Protein AF-0000000078272339 (afdb_homodimer)

Solvent-accessible surface area (backbone atoms only — not comparable to full-atom values): 13818 Å² total; per-residue (Å²): 118,68,64,62,51,52,52,51,50,51,50,49,47,45,51,49,46,53,50,46,54,52,51,52,52,50,44,51,49,34,35,50,52,17,5,49,30,40,9,46,44,54,14,46,64,68,52,38,73,67,56,42,52,51,35,58,70,73,42,52,74,66,52,28,53,27,34,65,41,33,49,71,56,51,72,45,44,67,61,48,46,53,52,33,50,50,52,23,43,45,33,57,34,40,40,19,42,54,32,28,72,68,62,72,34,67,66,59,8,26,54,52,36,36,53,46,37,47,46,50,19,35,52,48,31,33,57,53,20,63,75,39,15,63,62,52,39,26,66,72,37,116,119,70,64,62,53,51,53,50,50,51,52,49,47,45,51,50,46,52,52,45,54,52,50,52,51,50,44,50,50,34,34,51,51,16,5,49,30,40,8,48,44,53,15,45,65,69,52,38,72,66,57,42,53,51,34,60,71,71,43,52,72,67,50,28,51,28,35,66,41,34,49,69,57,53,72,46,44,66,61,48,47,53,51,31,51,50,54,21,44,44,32,58,33,41,41,18,43,54,34,28,72,68,62,70,35,68,66,60,8,27,54,51,37,34,53,47,36,48,46,50,20,35,52,49,31,32,58,52,20,62,76,38,14,62,62,53,38,26,67,71,37,116

Foldseek 3Di:
DVVVVVVVVVVVVVCVVVLQVVLVVLLVVLLQLLLQLQQLLLLLLVCAPVNLVVCCVPNDPVLVLLSVLSVVVRVCVVVSNVVSVVSSVVSLVVQLVSLCSNVVDNVRSCVVSCVSCPCRNHDPSNVVSNVVSSPSSSVPSD/DVVVVVVVVVVVVVCVVVLQVVLVVLLVVLLQLLLQLQQLLLLLLVCAPVNLVVCCVPNDPVLVLLSVLSVVVRVCVVVSNVVSVVSSVVSLVVQLVSLCSNVVDNVRSCVVSCVSCPCRNHDPSNVVSNVVSSPSSSVPSD

Radius of gyration: 23.94 Å; Cα contacts (8 Å, |Δi|>4): 347; chains: 2; bounding box: 52×77×51 Å

Nearest PDB structures (foldseek):
  7cff-assembly1_A-2  TM=7.906E-01  e=3.513E-03  Thermus parvatiensis
  1g73-assembly2_B  TM=3.504E-01  e=1.481E+00  Homo sapiens
  1few-assembly1_A  TM=3.100E-01  e=2.083E+00  Homo sapiens
  7ose-assembly1_D  TM=2.427E-01  e=3.231E+00  Escherichia coli BW25113
  7cff-assembly1_A-2  TM=7.904E-01  e=3.513E-03  Thermus parvatiensis

Secondary structure (DSSP, 8-state):
-HHHHHHHHHHHHHHHHHHHHHHHHHHHHHHHHHHHHHHHHHHHHTS-HHHHHHHHHHS-HHHHHHHHHHHHHHTTHHHHHHHHHHHHHHHHHHHHHHHHHHHTSHHHHHHHHHHHIIIIIIIHHHHHHHHSHHHHHHHH--/-HHHHHHHHHHHHHHHHHHHHHHHHHHHHHHHHHHHHHHHHHHHHTS-HHHHHHHHHHS-HHHHHHHHHHHHHHTTHHHHHHHHHHHHHHHHHHHHHHHHHHHTSHHHHHHHHHHHIIIIIIIHHHHHHHHSHHHHHHHH--

Organism: Zancudomyces culisetae (NCBI:txid1213189)

Sequence (284 aa):
MPILQIVARETMSHYMTIGYYWKLAISMVLVLTGGLLAGLTIGLMSLDSTNLAIISVSGTEKQKAYVKKIMPLRKNGHRLLVTLLLGNTILNETLPIVFDSIFEGGVKAVIMSTVFILLFGEVIPQSVCVRYGLAIGAFFSVMPILQIVARETMSHYMTIGYYWKLAISMVLVLTGGLLAGLTIGLMSLDSTNLAIISVSGTEKQKAYVKKIMPLRKNGHRLLVTLLLGNTILNETLPIVFDSIFEGGVKAVIMSTVFILLFGEVIPQSVCVRYGLAIGAFFSV

pLDDT: mean 90.85, std 9.04, range [57.97, 97.62]

InterPro domains:
  IPR002550 CNNM, transmembrane domain [PF01595] (26-141)
  IPR002550 CNNM, transmembrane domain [PS51846] (16-142)
  IPR045095 Ancient conserved domain protein family [PTHR12064] (21-141)

Structure (mmCIF, N/CA/C/O backbone):
data_AF-0000000078272339-model_v1
#
loop_
_entity.id
_entity.type
_entity.pdbx_description
1 polymer 'CNNM transmembrane domain-containing protein'
#
loop_
_atom_site.group_PDB
_atom_site.id
_atom_site.type_symbol
_atom_site.label_atom_id
_atom_site.label_alt_id
_atom_site.label_comp_id
_atom_site.label_asym_id
_atom_site.label_entity_id
_atom_site.label_seq_id
_atom_site.pdbx_PDB_ins_code
_atom_site.Cartn_x
_atom_site.Cartn_y
_atom_site.Cartn_z
_atom_site.occupancy
_atom_site.B_iso_or_equiv
_atom_site.auth_seq_id
_atom_site.auth_comp_id
_atom_site.auth_asym_id
_atom_site.auth_atom_id
_atom_site.pdbx_PDB_model_num
ATOM 1 N N . MET A 1 1 ? 12.5 51.469 14.523 1 57.97 1 MET A N 1
ATOM 2 C CA . MET A 1 1 ? 11.305 50.656 14.578 1 57.97 1 MET A CA 1
ATOM 3 C C . MET A 1 1 ? 11.078 49.906 13.258 1 57.97 1 MET A C 1
ATOM 5 O O . MET A 1 1 ? 10.742 48.75 13.234 1 57.97 1 MET A O 1
ATOM 9 N N . PRO A 1 2 ? 11.234 50.594 12.07 1 77.44 2 PRO A N 1
ATOM 10 C CA . PRO A 1 2 ? 10.953 50.031 10.758 1 77.44 2 PRO A CA 1
ATOM 11 C C . PRO A 1 2 ? 12.023 49.031 10.297 1 77.44 2 PRO A C 1
ATOM 13 O O . PRO A 1 2 ? 11.711 48.031 9.664 1 77.44 2 PRO A O 1
ATOM 16 N N . ILE A 1 3 ? 13.227 49.219 10.625 1 76.38 3 ILE A N 1
ATOM 17 C CA . ILE A 1 3 ? 14.328 48.375 10.172 1 76.38 3 ILE A CA 1
ATOM 18 C C . ILE A 1 3 ? 14.266 47 10.867 1 76.38 3 ILE A C 1
ATOM 20 O O . ILE A 1 3 ? 14.484 45.969 10.242 1 76.38 3 ILE A O 1
ATOM 24 N N . LEU A 1 4 ? 13.867 46.969 12.133 1 78 4 LEU A N 1
ATOM 25 C CA . LEU A 1 4 ? 13.766 45.719 12.883 1 78 4 LEU A CA 1
ATOM 26 C C . LEU A 1 4 ? 12.664 44.844 12.305 1 78 4 LEU A C 1
ATOM 28 O O . LEU A 1 4 ? 12.797 43.594 12.289 1 78 4 LEU A O 1
ATOM 32 N N . GLN A 1 5 ? 11.562 45.562 11.828 1 77.69 5 GLN A N 1
ATOM 33 C CA . GLN A 1 5 ? 10.461 44.812 11.227 1 77.69 5 GLN A CA 1
ATOM 34 C C . GLN A 1 5 ? 10.883 44.188 9.891 1 77.69 5 GLN A C 1
ATOM 36 O O . GLN A 1 5 ? 10.469 43.094 9.547 1 77.69 5 GLN A O 1
ATOM 41 N N . ILE A 1 6 ? 11.695 44.938 9.164 1 71.62 6 ILE A N 1
ATOM 42 C CA . ILE A 1 6 ? 12.18 44.469 7.871 1 71.62 6 ILE A CA 1
ATOM 43 C C . ILE A 1 6 ? 13.141 43.312 8.078 1 71.62 6 ILE A C 1
ATOM 45 O O . ILE A 1 6 ? 13.07 42.312 7.367 1 71.62 6 ILE A O 1
ATOM 49 N N . VAL A 1 7 ? 14.047 43.312 9.008 1 69 7 VAL A N 1
ATOM 50 C CA . VAL A 1 7 ? 15 42.25 9.305 1 69 7 VAL A CA 1
ATOM 51 C C . VAL A 1 7 ? 14.258 41 9.82 1 69 7 VAL A C 1
ATOM 53 O O . VAL A 1 7 ? 14.586 39.875 9.453 1 69 7 VAL A O 1
ATOM 56 N N . ALA A 1 8 ? 13.281 41.25 10.617 1 71.06 8 ALA A N 1
ATOM 57 C CA . ALA A 1 8 ? 12.469 40.156 11.156 1 71.06 8 ALA A CA 1
ATOM 58 C C . ALA A 1 8 ? 11.672 39.469 10.047 1 71.06 8 ALA A C 1
ATOM 60 O O . ALA A 1 8 ? 11.578 38.25 10.023 1 71.06 8 ALA A O 1
ATOM 61 N N . ARG A 1 9 ? 11.148 40.219 9.078 1 69.94 9 ARG A N 1
ATOM 62 C CA . ARG A 1 9 ? 10.398 39.656 7.957 1 69.94 9 ARG A CA 1
ATOM 63 C C . ARG A 1 9 ? 11.305 38.875 7.016 1 69.94 9 ARG A C 1
ATOM 65 O O . ARG A 1 9 ? 10.922 37.812 6.523 1 69.94 9 ARG A O 1
ATOM 72 N N . GLU A 1 10 ? 12.492 39.344 6.715 1 67.81 10 GLU A N 1
ATOM 73 C CA . GLU A 1 10 ? 13.461 38.656 5.855 1 67.81 10 GLU A CA 1
ATOM 74 C C . GLU A 1 10 ? 13.969 37.375 6.504 1 67.81 10 GLU A C 1
ATOM 76 O O . GLU A 1 10 ? 14.148 36.344 5.828 1 67.81 10 GLU A O 1
ATOM 81 N N . THR A 1 11 ? 14.289 37.406 7.754 1 65.38 11 THR A N 1
ATOM 82 C CA . THR A 1 11 ? 14.742 36.219 8.484 1 65.38 11 THR A CA 1
ATOM 83 C C . THR A 1 11 ? 13.633 35.156 8.539 1 65.38 11 THR A C 1
ATOM 85 O O . THR A 1 11 ? 13.898 33.969 8.367 1 65.38 11 THR A O 1
ATOM 88 N N . MET A 1 12 ? 12.469 35.688 8.805 1 67.25 12 MET A N 1
ATOM 89 C CA . MET A 1 12 ? 11.32 34.781 8.836 1 67.25 12 MET A CA 1
ATOM 90 C C . MET A 1 12 ? 11.078 34.156 7.465 1 67.25 12 MET A C 1
ATOM 92 O O . MET A 1 12 ? 10.789 32.969 7.367 1 67.25 12 MET A O 1
ATOM 96 N N . SER A 1 13 ? 11.234 35 6.492 1 66.56 13 SER A N 1
ATOM 97 C CA . SER A 1 13 ? 11.086 34.531 5.121 1 66.56 13 SER A CA 1
ATOM 98 C C . SER A 1 13 ? 12.172 33.5 4.77 1 66.56 13 SER A C 1
ATOM 100 O O . SER A 1 13 ? 11.883 32.5 4.152 1 66.56 13 SER A O 1
ATOM 102 N N . HIS A 1 14 ? 13.375 33.844 5.23 1 63.69 14 HIS A N 1
ATOM 103 C CA . HIS A 1 14 ? 14.484 32.938 4.988 1 63.69 14 HIS A CA 1
ATOM 104 C C . HIS A 1 14 ? 14.273 31.609 5.715 1 63.69 14 HIS A C 1
ATOM 106 O O . HIS A 1 14 ? 14.531 30.531 5.156 1 63.69 14 HIS A O 1
ATOM 112 N N . TYR A 1 15 ? 13.922 31.672 6.945 1 60.78 15 TYR A N 1
ATOM 113 C CA . TYR A 1 15 ? 13.648 30.469 7.727 1 60.78 15 TYR A CA 1
ATOM 114 C C . TYR A 1 15 ? 12.5 29.672 7.113 1 60.78 15 TYR A C 1
ATOM 116 O O . TYR A 1 15 ? 12.547 28.438 7.07 1 60.78 15 TYR A O 1
ATOM 124 N N . MET A 1 16 ? 11.617 30.531 6.598 1 68.75 16 MET A N 1
ATOM 125 C CA . MET A 1 16 ? 10.5 29.875 5.938 1 68.75 16 MET A CA 1
ATOM 126 C C . MET A 1 16 ? 10.945 29.188 4.648 1 68.75 16 MET A C 1
ATOM 128 O O . MET A 1 16 ? 10.5 28.094 4.332 1 68.75 16 MET A O 1
ATOM 132 N N . THR A 1 17 ? 11.898 29.875 4.074 1 73.38 17 THR A N 1
ATOM 133 C CA . THR A 1 17 ? 12.398 29.312 2.82 1 73.38 17 THR A CA 1
ATOM 134 C C . THR A 1 17 ? 13.281 28.109 3.076 1 73.38 17 THR A C 1
ATOM 136 O O . THR A 1 17 ? 13.172 27.094 2.381 1 73.38 17 THR A O 1
ATOM 139 N N . ILE A 1 18 ? 14.141 28.219 4.09 1 73.31 18 ILE A N 1
ATOM 140 C CA . ILE A 1 18 ? 15.031 27.125 4.418 1 73.31 18 ILE A CA 1
ATOM 141 C C . ILE A 1 18 ? 14.211 25.922 4.887 1 73.31 18 ILE A C 1
ATOM 143 O O . ILE A 1 18 ? 14.5 24.781 4.512 1 73.31 18 ILE A O 1
ATOM 147 N N . GLY A 1 19 ? 13.25 26.281 5.562 1 84.56 19 GLY A N 1
ATOM 148 C CA . GLY A 1 19 ? 12.367 25.219 6.031 1 84.56 19 GLY A CA 1
ATOM 149 C C . GLY A 1 19 ? 11.641 24.516 4.906 1 84.56 19 GLY A C 1
ATOM 150 O O . GLY A 1 19 ? 11.484 23.297 4.938 1 84.56 19 GLY A O 1
ATOM 151 N N . TYR A 1 20 ? 11.5 25.359 3.982 1 89.12 20 TYR A N 1
ATOM 152 C CA . TYR A 1 20 ? 10.773 24.828 2.832 1 89.12 20 TYR A CA 1
ATOM 153 C C . TYR A 1 20 ? 11.641 23.844 2.051 1 89.12 20 TYR A C 1
ATOM 155 O O . TYR A 1 20 ? 11.211 22.734 1.747 1 89.12 20 TYR A O 1
ATOM 163 N N . TYR A 1 21 ? 12.836 24.156 1.702 1 92.62 21 TYR A N 1
ATOM 164 C CA . TYR A 1 21 ? 13.727 23.312 0.916 1 92.62 21 TYR A CA 1
ATOM 165 C C . TYR A 1 21 ? 14.109 22.062 1.688 1 92.62 21 TYR A C 1
ATOM 167 O O . TYR A 1 21 ? 14.305 21 1.097 1 92.62 21 TYR A O 1
ATOM 175 N N . TRP A 1 22 ? 14.273 22.203 2.969 1 94.94 22 TRP A N 1
ATOM 176 C CA . TRP A 1 22 ? 14.562 21.031 3.801 1 94.94 22 TRP A CA 1
ATOM 177 C C . TRP A 1 22 ? 13.414 20.047 3.76 1 94.94 22 TRP A C 1
ATOM 179 O O . TRP A 1 22 ? 13.641 18.828 3.711 1 94.94 22 TRP A O 1
ATOM 189 N N . LYS A 1 23 ? 12.227 20.531 3.762 1 95 23 LYS A N 1
ATOM 190 C CA . LYS A 1 23 ? 11.055 19.656 3.701 1 95 23 LYS A CA 1
ATOM 191 C C . LYS A 1 23 ? 10.961 18.969 2.346 1 95 23 LYS A C 1
ATOM 193 O O . LYS A 1 23 ? 10.578 17.797 2.268 1 95 23 LYS A O 1
ATOM 198 N N . LEU A 1 24 ? 11.375 19.672 1.329 1 95.38 24 LEU A N 1
ATOM 199 C CA . LEU A 1 24 ? 11.383 19.078 -0.003 1 95.38 24 LEU A CA 1
ATOM 200 C C . LEU A 1 24 ? 12.422 17.969 -0.102 1 95.38 24 LEU A C 1
ATOM 202 O O . LEU A 1 24 ? 12.164 16.922 -0.688 1 95.38 24 LEU A O 1
ATOM 206 N N . ALA A 1 25 ? 13.539 18.25 0.463 1 97 25 ALA A N 1
ATOM 207 C CA . ALA A 1 25 ? 14.609 17.25 0.457 1 97 25 ALA A CA 1
ATOM 208 C C . ALA A 1 25 ? 14.203 16 1.222 1 97 25 ALA A C 1
ATOM 210 O O . ALA A 1 25 ? 14.422 14.875 0.755 1 97 25 ALA A O 1
ATOM 211 N N . ILE A 1 26 ? 13.594 16.203 2.338 1 96.94 26 ILE A N 1
ATOM 212 C CA . ILE A 1 26 ? 13.141 15.078 3.152 1 96.94 26 ILE A CA 1
ATOM 213 C C . ILE A 1 26 ? 12.078 14.289 2.396 1 96.94 26 ILE A C 1
ATOM 215 O O . ILE A 1 26 ? 12.055 13.055 2.451 1 96.94 26 ILE A O 1
ATOM 219 N N . SER A 1 27 ? 11.234 15.016 1.731 1 97.12 27 SER A N 1
ATOM 220 C CA . SER A 1 27 ? 10.188 14.359 0.954 1 97.12 27 SER A CA 1
ATOM 221 C C . SER A 1 27 ? 10.781 13.453 -0.121 1 97.12 27 SER A C 1
ATOM 223 O O . SER A 1 27 ? 10.312 12.328 -0.316 1 97.12 27 SER A O 1
ATOM 225 N N . MET A 1 28 ? 11.805 13.93 -0.746 1 96.56 28 MET A N 1
ATOM 226 C CA . MET A 1 28 ? 12.461 13.141 -1.786 1 96.56 28 MET A CA 1
ATOM 227 C C . MET A 1 28 ? 13.062 11.867 -1.204 1 96.56 28 MET A C 1
ATOM 229 O O . MET A 1 28 ? 12.922 10.789 -1.783 1 96.56 28 MET A O 1
ATOM 233 N N . VAL A 1 29 ? 13.664 12.008 -0.146 1 97.38 29 VAL A N 1
ATOM 234 C CA . VAL A 1 29 ? 14.281 10.867 0.515 1 97.38 29 VAL A CA 1
ATOM 235 C C . VAL A 1 29 ? 13.195 9.867 0.93 1 97.38 29 VAL A C 1
ATOM 237 O O . VAL A 1 29 ? 13.359 8.656 0.756 1 97.38 29 VAL A O 1
ATOM 240 N N . LEU A 1 30 ? 12.086 10.391 1.466 1 97.56 30 LEU A N 1
ATOM 241 C CA . LEU A 1 30 ? 10.984 9.531 1.9 1 97.56 30 LEU A CA 1
ATOM 242 C C . LEU A 1 30 ? 10.422 8.734 0.729 1 97.56 30 LEU A C 1
ATOM 244 O O . LEU A 1 30 ? 10.227 7.523 0.833 1 97.56 30 LEU A O 1
ATOM 248 N N . VAL A 1 31 ? 10.211 9.383 -0.386 1 96.75 31 VAL A N 1
ATOM 249 C CA . VAL A 1 31 ? 9.609 8.742 -1.551 1 96.75 31 VAL A CA 1
ATOM 250 C C . VAL A 1 31 ? 10.562 7.688 -2.113 1 96.75 31 VAL A C 1
ATOM 252 O O . VAL A 1 31 ? 10.148 6.566 -2.416 1 96.75 31 VAL A O 1
ATOM 255 N N . LEU A 1 32 ? 11.805 8 -2.203 1 95.31 32 LEU A N 1
ATOM 256 C CA . LEU A 1 32 ? 12.797 7.098 -2.781 1 95.31 32 LEU A CA 1
ATOM 257 C C . LEU A 1 32 ? 13.023 5.891 -1.875 1 95.31 32 LEU A C 1
ATOM 259 O O . LEU A 1 32 ? 13.078 4.754 -2.35 1 95.31 32 LEU A O 1
ATOM 263 N N . THR A 1 33 ? 13.156 6.16 -0.609 1 96.81 33 THR A N 1
ATOM 264 C CA . THR A 1 33 ? 13.359 5.062 0.329 1 96.81 33 THR A CA 1
ATOM 265 C C . THR A 1 33 ? 12.102 4.199 0.426 1 96.81 33 THR A C 1
ATOM 267 O O . THR A 1 33 ? 12.188 2.969 0.459 1 96.81 33 THR A O 1
ATOM 270 N N . GLY A 1 34 ? 10.977 4.875 0.47 1 96.44 34 GLY A N 1
ATOM 271 C CA . GLY A 1 34 ? 9.727 4.129 0.45 1 96.44 34 GLY A CA 1
ATOM 272 C C . GLY A 1 34 ? 9.578 3.254 -0.78 1 96.44 34 GLY A C 1
ATOM 273 O O . GLY A 1 34 ? 9.211 2.08 -0.674 1 96.44 34 GLY A O 1
ATOM 274 N N . GLY A 1 35 ? 9.875 3.822 -1.921 1 96 35 GLY A N 1
ATOM 275 C CA . GLY A 1 35 ? 9.859 3.062 -3.16 1 96 35 GLY A CA 1
ATOM 276 C C . GLY A 1 35 ? 10.82 1.888 -3.154 1 96 35 GLY A C 1
ATOM 277 O O . GLY A 1 35 ? 10.484 0.804 -3.639 1 96 35 GLY A O 1
ATOM 278 N N . LEU A 1 36 ? 11.93 2.113 -2.633 1 95.19 36 LEU A N 1
ATOM 279 C CA . LEU A 1 36 ? 12.914 1.045 -2.523 1 95.19 36 LEU A CA 1
ATOM 280 C C . LEU A 1 36 ? 12.398 -0.089 -1.647 1 95.19 36 LEU A C 1
ATOM 282 O O . LEU A 1 36 ? 12.508 -1.262 -2.014 1 95.19 36 LEU A O 1
ATOM 286 N N . LEU A 1 37 ? 11.82 0.255 -0.535 1 96.5 37 LEU A N 1
ATOM 287 C CA . LEU A 1 37 ? 11.273 -0.759 0.362 1 96.5 37 LEU A CA 1
ATOM 288 C C . LEU A 1 37 ? 10.109 -1.493 -0.292 1 96.5 37 LEU A C 1
ATOM 290 O O . LEU A 1 37 ? 10 -2.717 -0.182 1 96.5 37 LEU A O 1
ATOM 294 N N . ALA A 1 38 ? 9.273 -0.709 -0.967 1 95.12 38 ALA A N 1
ATOM 295 C CA . ALA A 1 38 ? 8.156 -1.313 -1.689 1 95.12 38 ALA A CA 1
ATOM 296 C C . ALA A 1 38 ? 8.648 -2.277 -2.764 1 95.12 38 ALA A C 1
ATOM 298 O O . ALA A 1 38 ? 8.156 -3.398 -2.877 1 95.12 38 ALA A O 1
ATOM 299 N N . GLY A 1 39 ? 9.594 -1.817 -3.514 1 94.44 39 GLY A N 1
ATOM 300 C CA . GLY A 1 39 ? 10.195 -2.656 -4.539 1 94.44 39 GLY A CA 1
ATOM 301 C C . GLY A 1 39 ? 10.859 -3.902 -3.979 1 94.44 39 GLY A C 1
ATOM 302 O O . GLY A 1 39 ? 10.664 -5 -4.504 1 94.44 39 GLY A O 1
ATOM 303 N N . LEU A 1 40 ? 11.562 -3.791 -2.943 1 94.31 40 LEU A N 1
ATOM 304 C CA . LEU A 1 40 ? 12.25 -4.918 -2.324 1 94.31 40 LEU A CA 1
ATOM 305 C C . LEU A 1 40 ? 11.25 -5.934 -1.779 1 94.31 40 LEU A C 1
ATOM 307 O O . LEU A 1 40 ? 11.5 -7.141 -1.812 1 94.31 40 LEU A O 1
ATOM 311 N N . THR A 1 41 ? 10.148 -5.402 -1.242 1 94.38 41 THR A N 1
ATOM 312 C CA . THR A 1 41 ? 9.125 -6.293 -0.713 1 94.38 41 THR A CA 1
ATOM 313 C C . THR A 1 41 ? 8.648 -7.266 -1.787 1 94.38 41 THR A C 1
ATOM 315 O O . THR A 1 41 ? 8.742 -8.484 -1.617 1 94.38 41 THR A O 1
ATOM 318 N N . ILE A 1 42 ? 8.227 -6.734 -2.92 1 92.06 42 ILE A N 1
ATOM 319 C CA . ILE A 1 42 ? 7.703 -7.59 -3.982 1 92.06 42 ILE A CA 1
ATOM 320 C C . ILE A 1 42 ? 8.844 -8.367 -4.629 1 92.06 42 ILE A C 1
ATOM 322 O O . ILE A 1 42 ? 8.711 -9.562 -4.914 1 92.06 42 ILE A O 1
ATOM 326 N N . GLY A 1 43 ? 9.969 -7.766 -4.852 1 92.5 43 GLY A N 1
ATOM 327 C CA . GLY A 1 43 ? 11.109 -8.406 -5.48 1 92.5 43 GLY A CA 1
ATOM 328 C C . GLY A 1 43 ? 11.633 -9.594 -4.699 1 92.5 43 GLY A C 1
ATOM 329 O O . GLY A 1 43 ? 11.844 -10.672 -5.258 1 92.5 43 GLY A O 1
ATOM 330 N N . LEU A 1 44 ? 11.812 -9.484 -3.459 1 94.06 44 LEU A N 1
ATOM 331 C CA . LEU A 1 44 ? 12.375 -10.547 -2.627 1 94.06 44 LEU A CA 1
ATOM 332 C C . LEU A 1 44 ? 11.32 -11.602 -2.32 1 94.06 44 LEU A C 1
ATOM 334 O O . LEU A 1 44 ? 11.625 -12.797 -2.299 1 94.06 44 LEU A O 1
ATOM 338 N N . MET A 1 45 ? 10.039 -11.117 -2.17 1 92.88 45 MET A N 1
ATOM 339 C CA . MET A 1 45 ? 8.992 -12.07 -1.819 1 92.88 45 MET A CA 1
ATOM 340 C C . MET A 1 45 ? 8.594 -12.906 -3.027 1 92.88 45 MET A C 1
ATOM 342 O O . MET A 1 45 ? 8.031 -14 -2.875 1 92.88 45 MET A O 1
ATOM 346 N N . SER A 1 46 ? 8.844 -12.391 -4.172 1 91.12 46 SER A N 1
ATOM 347 C CA . SER A 1 46 ? 8.547 -13.156 -5.383 1 91.12 46 SER A CA 1
ATOM 348 C C . SER A 1 46 ? 9.555 -14.289 -5.582 1 91.12 46 SER A C 1
ATOM 350 O O . SER A 1 46 ? 9.312 -15.203 -6.371 1 91.12 46 SER A O 1
ATOM 352 N N . LEU A 1 47 ? 10.641 -14.242 -4.922 1 91.25 47 LEU A N 1
ATOM 353 C CA . LEU A 1 47 ? 11.664 -15.273 -4.969 1 91.25 47 LEU A CA 1
ATOM 354 C C . LEU A 1 47 ? 11.492 -16.266 -3.824 1 91.25 47 LEU A C 1
ATOM 356 O O . LEU A 1 47 ? 12.188 -16.188 -2.812 1 91.25 47 LEU A O 1
ATOM 360 N N . ASP A 1 48 ? 10.555 -17.156 -4.055 1 88.94 48 ASP A N 1
ATOM 361 C CA . ASP A 1 48 ? 10.312 -18.125 -2.984 1 88.94 48 ASP A CA 1
ATOM 362 C C . ASP A 1 48 ? 11.414 -19.188 -2.939 1 88.94 48 ASP A C 1
ATOM 364 O O . ASP A 1 48 ? 12.281 -19.219 -3.818 1 88.94 48 ASP A O 1
ATOM 368 N N . SER A 1 49 ? 11.297 -19.969 -1.911 1 90.69 49 SER A N 1
ATOM 369 C CA . SER A 1 49 ? 12.344 -20.953 -1.684 1 90.69 49 SER A CA 1
ATOM 370 C C . SER A 1 49 ? 12.453 -21.922 -2.859 1 90.69 49 SER A C 1
ATOM 372 O O . SER A 1 49 ? 13.555 -22.344 -3.223 1 90.69 49 SER A O 1
ATOM 374 N N . THR A 1 50 ? 11.336 -22.25 -3.445 1 92.62 50 THR A N 1
ATOM 375 C CA . THR A 1 50 ? 11.336 -23.156 -4.586 1 92.62 50 THR A CA 1
ATOM 376 C C . THR A 1 50 ? 12.047 -22.531 -5.781 1 92.62 50 THR A C 1
ATOM 378 O O . THR A 1 50 ? 12.906 -23.156 -6.402 1 92.62 50 THR A O 1
ATOM 381 N N . ASN A 1 51 ? 11.711 -21.297 -6.133 1 92.88 51 ASN A N 1
ATOM 382 C CA . ASN A 1 51 ? 12.344 -20.578 -7.242 1 92.88 51 ASN A CA 1
ATOM 383 C C . ASN A 1 51 ? 13.844 -20.422 -7.023 1 92.88 51 ASN A C 1
ATOM 385 O O . ASN A 1 51 ? 14.633 -20.609 -7.953 1 92.88 51 ASN A O 1
ATOM 389 N N . LEU A 1 52 ? 14.172 -20.109 -5.824 1 94.38 52 LEU A N 1
ATOM 390 C CA . LEU A 1 52 ? 15.586 -19.922 -5.5 1 94.38 52 LEU A CA 1
ATOM 391 C C . LEU A 1 52 ? 16.359 -21.234 -5.645 1 94.38 52 LEU A C 1
ATOM 393 O O . LEU A 1 52 ? 17.5 -21.234 -6.129 1 94.38 52 LEU A O 1
ATOM 397 N N . ALA A 1 53 ? 15.703 -22.312 -5.246 1 94.5 53 ALA A N 1
ATOM 398 C CA . ALA A 1 53 ? 16.344 -23.609 -5.383 1 94.5 53 ALA A CA 1
ATOM 399 C C . ALA A 1 53 ? 16.547 -23.969 -6.852 1 94.5 53 ALA A C 1
ATOM 401 O O . ALA A 1 53 ? 17.594 -24.5 -7.223 1 94.5 53 ALA A O 1
ATOM 402 N N . ILE A 1 54 ? 15.578 -23.656 -7.598 1 95.81 54 ILE A N 1
ATOM 403 C CA . ILE A 1 54 ? 15.656 -23.938 -9.031 1 95.81 54 ILE A CA 1
ATOM 404 C C . ILE A 1 54 ? 16.797 -23.141 -9.648 1 95.81 54 ILE A C 1
ATOM 406 O O . ILE A 1 54 ? 17.594 -23.688 -10.422 1 95.81 54 ILE A O 1
ATOM 410 N N . ILE A 1 55 ? 16.953 -21.891 -9.344 1 95.12 55 ILE A N 1
ATOM 411 C CA . ILE A 1 55 ? 17.984 -21.016 -9.898 1 95.12 55 ILE A CA 1
ATOM 412 C C . ILE A 1 55 ? 19.359 -21.453 -9.398 1 95.12 55 ILE A C 1
ATOM 414 O O . ILE A 1 55 ? 20.344 -21.375 -10.125 1 95.12 55 ILE A O 1
ATOM 418 N N . SER A 1 56 ? 19.406 -21.953 -8.172 1 95.5 56 SER A N 1
ATOM 419 C CA . SER A 1 56 ? 20.672 -22.391 -7.586 1 95.5 56 SER A CA 1
ATOM 420 C C . SER A 1 56 ? 21.266 -23.578 -8.359 1 95.5 56 SER A C 1
ATOM 422 O O . SER A 1 56 ? 22.484 -23.797 -8.328 1 95.5 56 SER A O 1
ATOM 424 N N . VAL A 1 57 ? 20.422 -24.281 -9.062 1 95.94 57 VAL A N 1
ATOM 425 C CA . VAL A 1 57 ? 20.875 -25.484 -9.758 1 95.94 57 VAL A CA 1
ATOM 426 C C . VAL A 1 57 ? 21.016 -25.203 -11.25 1 95.94 57 VAL A C 1
ATOM 428 O O . VAL A 1 57 ? 21.984 -25.625 -11.891 1 95.94 57 VAL A O 1
ATOM 431 N N . SER A 1 58 ? 20.125 -24.438 -11.797 1 96.62 58 SER A N 1
ATOM 432 C CA . SER A 1 58 ? 20.031 -24.344 -13.25 1 96.62 58 SER A CA 1
ATOM 433 C C . SER A 1 58 ? 20.391 -22.938 -13.734 1 96.62 58 SER A C 1
ATOM 435 O O . SER A 1 58 ? 20.406 -22.672 -14.938 1 96.62 58 SER A O 1
ATOM 437 N N . GLY A 1 59 ? 20.641 -22.078 -12.852 1 95.56 59 GLY A N 1
ATOM 438 C CA . GLY A 1 59 ? 20.906 -20.719 -13.258 1 95.56 59 GLY A CA 1
ATOM 439 C C . GLY A 1 59 ? 22.344 -20.5 -13.688 1 95.56 59 GLY A C 1
ATOM 440 O O . GLY A 1 59 ? 23.156 -21.422 -13.648 1 95.56 59 GLY A O 1
ATOM 441 N N . THR A 1 60 ? 22.562 -19.312 -14.203 1 97.19 60 THR A N 1
ATOM 442 C CA . THR A 1 60 ? 23.922 -18.906 -14.539 1 97.19 60 THR A CA 1
ATOM 443 C C . THR A 1 60 ? 24.75 -18.734 -13.273 1 97.19 60 THR A C 1
ATOM 445 O O . THR A 1 60 ? 24.219 -18.703 -12.164 1 97.19 60 THR A O 1
ATOM 448 N N . GLU A 1 61 ? 26.016 -18.688 -13.445 1 96.81 61 GLU A N 1
ATOM 449 C CA . GLU A 1 61 ? 26.906 -18.516 -12.297 1 96.81 61 GLU A CA 1
ATOM 450 C C . GLU A 1 61 ? 26.562 -17.234 -11.531 1 96.81 61 GLU A C 1
ATOM 452 O O . GLU A 1 61 ? 26.609 -17.203 -10.305 1 96.81 61 GLU A O 1
ATOM 457 N N . LYS A 1 62 ? 26.266 -16.266 -12.242 1 96.69 62 LYS A N 1
ATOM 458 C CA . LYS A 1 62 ? 25.906 -15 -11.633 1 96.69 62 LYS A CA 1
ATOM 459 C C . LYS A 1 62 ? 24.609 -15.125 -10.82 1 96.69 62 LYS A C 1
ATOM 461 O O . LYS A 1 62 ? 24.516 -14.625 -9.703 1 96.69 62 LYS A O 1
ATOM 466 N N . GLN A 1 63 ? 23.672 -15.766 -11.43 1 96.38 63 GLN A N 1
ATOM 467 C CA . GLN A 1 63 ? 22.391 -15.969 -10.758 1 96.38 63 GLN A CA 1
ATOM 468 C C . GLN A 1 63 ? 22.547 -16.797 -9.492 1 96.38 63 GLN A C 1
ATOM 470 O O . GLN A 1 63 ? 21.922 -16.531 -8.469 1 96.38 63 GLN A O 1
ATOM 475 N N . LYS A 1 64 ? 23.406 -17.766 -9.594 1 96.75 64 LYS A N 1
ATOM 476 C CA . LYS A 1 64 ? 23.672 -18.625 -8.445 1 96.75 64 LYS A CA 1
ATOM 477 C C . LYS A 1 64 ? 24.312 -17.828 -7.305 1 96.75 64 LYS A C 1
ATOM 479 O O . LYS A 1 64 ? 24 -18.062 -6.133 1 96.75 64 LYS A O 1
ATOM 484 N N . ALA A 1 65 ? 25.109 -16.953 -7.707 1 96.25 65 ALA A N 1
ATOM 485 C CA . ALA A 1 65 ? 25.734 -16.094 -6.703 1 96.25 65 ALA A CA 1
ATOM 486 C C . ALA A 1 65 ? 24.703 -15.195 -6.02 1 96.25 65 ALA A C 1
ATOM 488 O O . ALA A 1 65 ? 24.781 -14.961 -4.812 1 96.25 65 ALA A O 1
ATOM 489 N N . TYR A 1 66 ? 23.812 -14.688 -6.836 1 96.44 66 TYR A N 1
ATOM 490 C CA . TYR A 1 66 ? 22.75 -13.867 -6.285 1 96.44 66 TYR A CA 1
ATOM 491 C C . TYR A 1 66 ? 21.891 -14.664 -5.297 1 96.44 66 TYR A C 1
ATOM 493 O O . TYR A 1 66 ? 21.531 -14.156 -4.238 1 96.44 66 TYR A O 1
ATOM 501 N N . VAL A 1 67 ? 21.609 -15.859 -5.621 1 96.25 67 VAL A N 1
ATOM 502 C CA . VAL A 1 67 ? 20.766 -16.734 -4.805 1 96.25 67 VAL A CA 1
ATOM 503 C C . VAL A 1 67 ? 21.438 -16.969 -3.453 1 96.25 67 VAL A C 1
ATOM 505 O O . VAL A 1 67 ? 20.766 -16.969 -2.414 1 96.25 67 VAL A O 1
ATOM 508 N N . LYS A 1 68 ? 22.703 -17.219 -3.473 1 95.38 68 LYS A N 1
ATOM 509 C CA . LYS A 1 68 ? 23.453 -17.469 -2.242 1 95.38 68 LYS A CA 1
ATOM 510 C C . LYS A 1 68 ? 23.312 -16.281 -1.275 1 95.38 68 LYS A C 1
ATOM 512 O O . LYS A 1 68 ? 23.266 -16.484 -0.06 1 95.38 68 LYS A O 1
ATOM 517 N N . LYS A 1 69 ? 23.234 -15.148 -1.846 1 95.44 69 LYS A N 1
ATOM 518 C CA . LYS A 1 69 ? 23.125 -13.938 -1.037 1 95.44 69 LYS A CA 1
ATOM 519 C C . LYS A 1 69 ? 21.703 -13.766 -0.494 1 95.44 69 LYS A C 1
ATOM 521 O O . LYS A 1 69 ? 21.516 -13.273 0.621 1 95.44 69 LYS A O 1
ATOM 526 N N . ILE A 1 70 ? 20.734 -14.164 -1.2 1 95.56 70 ILE A N 1
ATOM 527 C CA . ILE A 1 70 ? 19.328 -13.875 -0.895 1 95.56 70 ILE A CA 1
ATOM 528 C C . ILE A 1 70 ? 18.781 -14.953 0.036 1 95.56 70 ILE A C 1
ATOM 530 O O . ILE A 1 70 ? 17.922 -14.672 0.885 1 95.56 70 ILE A O 1
ATOM 534 N N . MET A 1 71 ? 19.312 -16.141 -0.069 1 93.62 71 MET A N 1
ATOM 535 C CA . MET A 1 71 ? 18.766 -17.328 0.59 1 93.62 71 MET A CA 1
ATOM 536 C C . MET A 1 71 ? 18.672 -17.125 2.098 1 93.62 71 MET A C 1
ATOM 538 O O . MET A 1 71 ? 17.641 -17.422 2.709 1 93.62 71 MET A O 1
ATOM 542 N N . PRO A 1 72 ? 19.703 -16.531 2.703 1 92.38 72 PRO A N 1
ATOM 543 C CA . PRO A 1 72 ? 19.609 -16.328 4.152 1 92.38 72 PRO A CA 1
ATOM 544 C C . PRO A 1 72 ? 18.5 -15.344 4.531 1 92.38 72 PRO A C 1
ATOM 546 O O . PRO A 1 72 ? 17.906 -15.469 5.605 1 92.38 72 PRO A O 1
ATOM 549 N N . LEU A 1 73 ? 18.234 -14.406 3.734 1 92.44 73 LEU A N 1
ATOM 550 C CA . LEU A 1 73 ? 17.188 -13.43 3.998 1 92.44 73 LEU A CA 1
ATOM 551 C C . LEU A 1 73 ? 15.805 -14.062 3.863 1 92.44 73 LEU A C 1
ATOM 553 O O . LEU A 1 73 ? 14.891 -13.719 4.613 1 92.44 73 LEU A O 1
ATOM 557 N N . ARG A 1 74 ? 15.781 -14.906 2.949 1 93.75 74 ARG A N 1
ATOM 558 C CA . ARG A 1 74 ? 14.492 -15.5 2.625 1 93.75 74 ARG A CA 1
ATOM 559 C C . ARG A 1 74 ? 14.156 -16.641 3.582 1 93.75 74 ARG A C 1
ATOM 561 O O . ARG A 1 74 ? 13.023 -17.125 3.617 1 93.75 74 ARG A O 1
ATOM 568 N N . LYS A 1 75 ? 15.125 -17.078 4.359 1 91.94 75 LYS A N 1
ATOM 569 C CA . LYS A 1 75 ? 14.875 -18.125 5.344 1 91.94 75 LYS A CA 1
ATOM 570 C C . LYS A 1 75 ? 13.789 -17.719 6.328 1 91.94 75 LYS A C 1
ATOM 572 O O . LYS A 1 75 ? 12.992 -18.547 6.766 1 91.94 75 LYS A O 1
ATOM 577 N N . ASN A 1 76 ? 13.805 -16.422 6.676 1 92.94 76 ASN A N 1
ATOM 578 C CA . ASN A 1 76 ? 12.742 -15.852 7.492 1 92.94 76 ASN A CA 1
ATOM 579 C C . ASN A 1 76 ? 11.891 -14.867 6.695 1 92.94 76 ASN A C 1
ATOM 581 O O . ASN A 1 76 ? 11.828 -13.68 7.023 1 92.94 76 ASN A O 1
ATOM 585 N N . GLY A 1 77 ? 11.219 -15.398 5.781 1 92.81 77 GLY A N 1
ATOM 586 C CA . GLY A 1 77 ? 10.461 -14.594 4.844 1 92.81 77 GLY A CA 1
ATOM 587 C C . GLY A 1 77 ? 9.383 -13.758 5.512 1 92.81 77 GLY A C 1
ATOM 588 O O . GLY A 1 77 ? 9.141 -12.617 5.117 1 92.81 77 GLY A O 1
ATOM 589 N N . HIS A 1 78 ? 8.773 -14.352 6.57 1 92.19 78 HIS A N 1
ATOM 590 C CA . HIS A 1 78 ? 7.711 -13.641 7.277 1 92.19 78 HIS A CA 1
ATOM 591 C C . HIS A 1 78 ? 8.258 -12.398 7.977 1 92.19 78 HIS A C 1
ATOM 593 O O . HIS A 1 78 ? 7.68 -11.312 7.855 1 92.19 78 HIS A O 1
ATOM 599 N N . ARG A 1 79 ? 9.297 -12.547 8.641 1 94.62 79 ARG A N 1
ATOM 600 C CA . ARG A 1 79 ? 9.922 -11.422 9.32 1 94.62 79 ARG A CA 1
ATOM 601 C C . ARG A 1 79 ? 10.367 -10.359 8.328 1 94.62 79 ARG A C 1
ATOM 603 O O . ARG A 1 79 ? 10.227 -9.164 8.586 1 94.62 79 ARG A O 1
ATOM 610 N N . LEU A 1 80 ? 10.969 -10.789 7.207 1 94.38 80 LEU A N 1
ATOM 611 C CA . LEU A 1 80 ? 11.414 -9.875 6.156 1 94.38 80 LEU A CA 1
ATOM 612 C C . LEU A 1 80 ? 10.242 -9.062 5.617 1 94.38 80 LEU A C 1
ATOM 614 O O . LEU A 1 80 ? 10.344 -7.84 5.484 1 94.38 80 LEU A O 1
ATOM 618 N N . LEU A 1 81 ? 9.18 -9.711 5.398 1 93.5 81 LEU A N 1
ATOM 619 C CA . LEU A 1 81 ? 7.98 -9.078 4.863 1 93.5 81 LEU A CA 1
ATOM 620 C C . LEU A 1 81 ? 7.449 -8.023 5.824 1 93.5 81 LEU A C 1
ATOM 622 O O . LEU A 1 81 ? 7.219 -6.879 5.426 1 93.5 81 LEU A O 1
ATOM 626 N N . VAL A 1 82 ? 7.312 -8.391 7.043 1 93.19 82 VAL A N 1
ATOM 627 C CA . VAL A 1 82 ? 6.746 -7.484 8.039 1 93.19 82 VAL A CA 1
ATOM 628 C C . VAL A 1 82 ? 7.645 -6.266 8.203 1 93.19 82 VAL A C 1
ATOM 630 O O . VAL A 1 82 ? 7.16 -5.133 8.297 1 93.19 82 VAL A O 1
ATOM 633 N N . THR A 1 83 ? 8.945 -6.488 8.188 1 95.38 83 THR A N 1
ATOM 634 C CA . THR A 1 83 ? 9.891 -5.398 8.367 1 95.38 83 THR A CA 1
ATOM 635 C C . THR A 1 83 ? 9.828 -4.422 7.191 1 95.38 83 THR A C 1
ATOM 637 O O . THR A 1 83 ? 9.742 -3.209 7.395 1 95.38 83 THR A O 1
ATOM 640 N N . LEU A 1 84 ? 9.828 -4.949 5.988 1 95.38 84 LEU A N 1
ATOM 641 C CA . LEU A 1 84 ? 9.812 -4.105 4.797 1 95.38 84 LEU A CA 1
ATOM 642 C C . LEU A 1 84 ? 8.484 -3.375 4.66 1 95.38 84 LEU A C 1
ATOM 644 O O . LEU A 1 84 ? 8.453 -2.184 4.344 1 95.38 84 LEU A O 1
ATOM 648 N N . LEU A 1 85 ? 7.402 -4.082 4.984 1 92.94 85 LEU A N 1
ATOM 649 C CA . LEU A 1 85 ? 6.074 -3.486 4.895 1 92.94 85 LEU A CA 1
ATOM 650 C C . LEU A 1 85 ? 5.906 -2.381 5.934 1 92.94 85 LEU A C 1
ATOM 652 O O . LEU A 1 85 ? 5.375 -1.311 5.621 1 92.94 85 LEU A O 1
ATOM 656 N N . LEU A 1 86 ? 6.332 -2.676 7.09 1 95.12 86 LEU A N 1
ATOM 657 C CA . LEU A 1 86 ? 6.23 -1.688 8.156 1 95.12 86 LEU A CA 1
ATOM 658 C C . LEU A 1 86 ? 7.059 -0.451 7.832 1 95.12 86 LEU A C 1
ATOM 660 O O . LEU A 1 86 ? 6.582 0.677 7.98 1 95.12 86 LEU A O 1
ATOM 664 N N . GLY A 1 87 ? 8.305 -0.687 7.402 1 96.38 87 GLY A N 1
ATOM 665 C CA . GLY A 1 87 ? 9.156 0.425 7.012 1 96.38 87 GLY A CA 1
ATOM 666 C C . GLY A 1 87 ? 8.562 1.267 5.898 1 96.38 87 GLY A C 1
ATOM 667 O O . GLY A 1 87 ? 8.555 2.496 5.977 1 96.38 87 GLY A O 1
ATOM 668 N N . ASN A 1 88 ? 8.039 0.613 4.883 1 95.12 88 ASN A N 1
ATOM 669 C CA . ASN A 1 88 ? 7.426 1.309 3.754 1 95.12 88 ASN A CA 1
ATOM 670 C C . ASN A 1 88 ? 6.188 2.09 4.184 1 95.12 88 ASN A C 1
ATOM 672 O O . ASN A 1 88 ? 6.004 3.238 3.775 1 95.12 88 ASN A O 1
ATOM 676 N N . THR A 1 89 ? 5.359 1.512 5.047 1 95.06 89 THR A N 1
ATOM 677 C CA . THR A 1 89 ? 4.148 2.17 5.516 1 95.06 89 THR A CA 1
ATOM 678 C C . THR A 1 89 ? 4.488 3.416 6.332 1 95.06 89 THR A C 1
ATOM 680 O O . THR A 1 89 ? 3.848 4.457 6.18 1 95.06 89 THR A O 1
ATOM 683 N N . ILE A 1 90 ? 5.48 3.316 7.164 1 96.31 90 ILE A N 1
ATOM 684 C CA . ILE A 1 90 ? 5.898 4.449 7.984 1 96.31 90 ILE A CA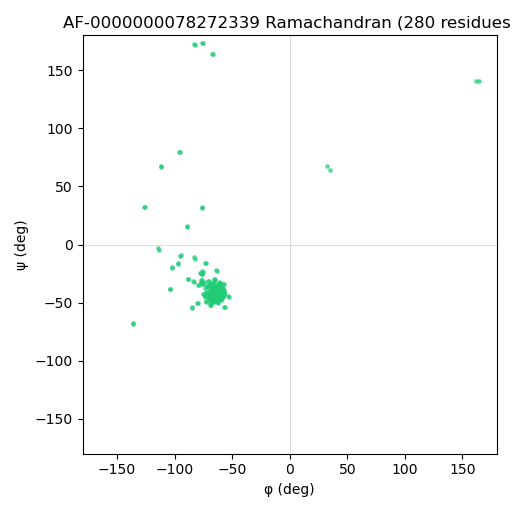 1
ATOM 685 C C . ILE A 1 90 ? 6.348 5.598 7.086 1 96.31 90 ILE A C 1
ATOM 687 O O . ILE A 1 90 ? 5.945 6.746 7.285 1 96.31 90 ILE A O 1
ATOM 691 N N . LEU A 1 91 ? 7.16 5.297 6.078 1 96.56 91 LEU A N 1
ATOM 692 C CA . LEU A 1 91 ? 7.664 6.316 5.164 1 96.56 91 LEU A CA 1
ATOM 693 C C . LEU A 1 91 ? 6.527 6.949 4.371 1 96.56 91 LEU A C 1
ATOM 695 O O . LEU A 1 91 ? 6.457 8.172 4.254 1 96.56 91 LEU A O 1
ATOM 699 N N . ASN A 1 92 ? 5.609 6.121 3.945 1 94.75 92 ASN A N 1
ATOM 700 C CA . ASN A 1 92 ? 4.488 6.602 3.145 1 94.75 92 ASN A CA 1
ATOM 701 C C . ASN A 1 92 ? 3.521 7.438 3.977 1 94.75 92 ASN A C 1
ATOM 703 O O . ASN A 1 92 ? 2.918 8.383 3.471 1 94.75 92 ASN A O 1
ATOM 707 N N . GLU A 1 93 ? 3.404 7.121 5.246 1 95.5 93 GLU A N 1
ATOM 708 C CA . GLU A 1 93 ? 2.518 7.875 6.125 1 95.5 93 GLU A CA 1
ATOM 709 C C . GLU A 1 93 ? 3.137 9.211 6.516 1 95.5 93 GLU A C 1
ATOM 711 O O . GLU A 1 93 ? 2.422 10.156 6.863 1 95.5 93 GLU A O 1
ATOM 716 N N . THR A 1 94 ? 4.391 9.266 6.48 1 97 94 THR A N 1
ATOM 717 C CA . THR A 1 94 ? 5.094 10.484 6.859 1 97 94 THR A CA 1
ATOM 718 C C . THR A 1 94 ? 4.996 11.531 5.758 1 97 94 THR A C 1
ATOM 720 O O . THR A 1 94 ? 4.848 12.727 6.039 1 97 94 THR A O 1
ATOM 723 N N . LEU A 1 95 ? 4.973 11.141 4.543 1 97.19 95 LEU A N 1
ATOM 724 C CA . LEU A 1 95 ? 5.047 12.047 3.4 1 97.19 95 LEU A CA 1
ATOM 725 C C . LEU A 1 95 ? 3.85 12.992 3.375 1 97.19 95 LEU A C 1
ATOM 727 O O . LEU A 1 95 ? 4.012 14.203 3.229 1 97.19 95 LEU A O 1
ATOM 731 N N . PRO A 1 96 ? 2.615 12.438 3.559 1 96.5 96 PRO A N 1
ATOM 732 C CA . PRO A 1 96 ? 1.479 13.359 3.514 1 96.5 96 PRO A CA 1
ATOM 733 C C . PRO A 1 96 ? 1.552 14.445 4.59 1 96.5 96 PRO A C 1
ATOM 735 O O . PRO A 1 96 ? 1.083 15.562 4.379 1 96.5 96 PRO A O 1
ATOM 738 N N . ILE A 1 97 ? 2.107 14.094 5.703 1 95.31 97 ILE A N 1
ATOM 739 C CA . ILE A 1 97 ? 2.25 15.055 6.789 1 95.31 97 ILE A CA 1
ATOM 740 C C . ILE A 1 97 ? 3.266 16.125 6.395 1 95.31 97 ILE A C 1
ATOM 742 O O . ILE A 1 97 ? 3.035 17.312 6.609 1 95.31 97 ILE A O 1
ATOM 746 N N . VAL A 1 98 ? 4.363 15.758 5.848 1 95.31 98 VAL A N 1
ATOM 747 C CA . VAL A 1 98 ? 5.375 16.703 5.375 1 95.31 98 VAL A CA 1
ATOM 748 C C . VAL A 1 98 ? 4.785 17.578 4.281 1 95.31 98 VAL A C 1
ATOM 750 O O . VAL A 1 98 ? 4.949 18.812 4.309 1 95.31 98 VAL A O 1
ATOM 753 N N . PHE A 1 99 ? 4.031 16.984 3.322 1 95.94 99 PHE A N 1
ATOM 754 C CA . PHE A 1 99 ? 3.432 17.734 2.217 1 95.94 99 PHE A CA 1
ATOM 755 C C . PHE A 1 99 ? 2.391 18.719 2.729 1 95.94 99 PHE A C 1
ATOM 757 O O . PHE A 1 99 ? 2.219 19.797 2.156 1 95.94 99 PHE A O 1
ATOM 764 N N . ASP A 1 100 ? 1.711 18.266 3.777 1 94.38 100 ASP A N 1
ATOM 765 C CA . ASP A 1 100 ? 0.739 19.172 4.371 1 94.38 100 ASP A CA 1
ATOM 766 C C . ASP A 1 100 ? 1.42 20.438 4.891 1 94.38 100 ASP A C 1
ATOM 768 O O . ASP A 1 100 ? 0.845 21.531 4.828 1 94.38 100 ASP A O 1
ATOM 772 N N . SER A 1 101 ? 2.605 20.375 5.379 1 90.5 101 SER A N 1
ATOM 773 C CA . SER A 1 101 ? 3.359 21.516 5.887 1 90.5 101 SER A CA 1
ATOM 774 C C . SER A 1 101 ? 3.934 22.344 4.746 1 90.5 101 SER A C 1
ATOM 776 O O . SER A 1 101 ? 4.18 23.547 4.906 1 90.5 101 SER A O 1
ATOM 778 N N . ILE A 1 102 ? 4.129 21.719 3.592 1 91.81 102 ILE A N 1
ATOM 779 C CA . ILE A 1 102 ? 4.707 22.406 2.439 1 91.81 102 ILE A CA 1
ATOM 780 C C . ILE A 1 102 ? 3.609 23.141 1.666 1 91.81 102 ILE A C 1
ATOM 782 O O . ILE A 1 102 ? 3.764 24.312 1.316 1 91.81 102 ILE A O 1
ATOM 786 N N . PHE A 1 103 ? 2.529 22.469 1.252 1 89.06 103 PHE A N 1
ATOM 787 C CA . PHE A 1 103 ? 1.515 22.984 0.338 1 89.06 103 PHE A CA 1
ATOM 788 C C . PHE A 1 103 ? 0.408 23.688 1.103 1 89.06 103 PHE A C 1
ATOM 790 O O . PHE A 1 103 ? -0.427 24.375 0.503 1 89.06 103 PHE A O 1
ATOM 797 N N . GLU A 1 104 ? 0.525 24.031 2.279 1 80.5 104 GLU A N 1
ATOM 798 C CA . GLU A 1 104 ? -0.443 24.719 3.131 1 80.5 104 GLU A CA 1
ATOM 799 C C . GLU A 1 104 ? -1.868 24.281 2.809 1 80.5 104 GLU A C 1
ATOM 801 O O . GLU A 1 104 ? -2.699 25.094 2.404 1 80.5 104 GLU A O 1
ATOM 806 N N . GLY A 1 105 ? -2.295 23.141 2.961 1 84.56 105 GLY A N 1
ATOM 807 C CA . GLY A 1 105 ? -3.639 22.625 2.773 1 84.56 105 GLY A CA 1
ATOM 808 C C . GLY A 1 105 ? -3.684 21.109 2.707 1 84.56 105 GLY A C 1
ATOM 809 O O . GLY A 1 105 ? -2.893 20.484 1.991 1 84.56 105 GLY A O 1
ATOM 810 N N . GLY A 1 106 ? -4.695 20.641 3.314 1 89.38 106 GLY A N 1
ATOM 811 C CA . GLY A 1 106 ? -4.844 19.203 3.416 1 89.38 106 GLY A CA 1
ATOM 812 C C . GLY A 1 106 ? -5.152 18.547 2.086 1 89.38 106 GLY A C 1
ATOM 813 O O . GLY A 1 106 ? -4.582 17.5 1.76 1 89.38 106 GLY A O 1
ATOM 814 N N . VAL A 1 107 ? -5.945 19.219 1.216 1 94.31 107 VAL A N 1
ATOM 815 C CA . VAL A 1 107 ? -6.379 18.609 -0.039 1 94.31 107 VAL A CA 1
ATOM 816 C C . VAL A 1 107 ? -5.211 18.562 -1.021 1 94.31 107 VAL A C 1
ATOM 818 O O . VAL A 1 107 ? -4.965 17.531 -1.652 1 94.31 107 VAL A O 1
ATOM 821 N N . LYS A 1 108 ? -4.461 19.688 -1.123 1 95.31 108 LYS A N 1
ATOM 822 C CA . LYS A 1 108 ? -3.293 19.719 -1.998 1 95.31 108 LYS A CA 1
ATOM 823 C C . LYS A 1 108 ? -2.242 18.703 -1.549 1 95.31 108 LYS A C 1
ATOM 825 O O . LYS A 1 108 ? -1.615 18.047 -2.379 1 95.31 108 LYS A O 1
ATOM 830 N N . ALA A 1 109 ? -2.105 18.594 -0.277 1 95.5 109 ALA A N 1
ATOM 831 C CA . ALA A 1 109 ? -1.145 17.641 0.279 1 95.5 109 ALA A CA 1
ATOM 832 C C . ALA A 1 109 ? -1.525 16.219 -0.071 1 95.5 109 ALA A C 1
ATOM 834 O O . ALA A 1 109 ? -0.664 15.406 -0.424 1 95.5 109 ALA A O 1
ATOM 835 N N . VAL A 1 110 ? -2.805 15.938 -0.009 1 96.5 110 VAL A N 1
ATOM 836 C CA . VAL A 1 110 ? -3.301 14.602 -0.298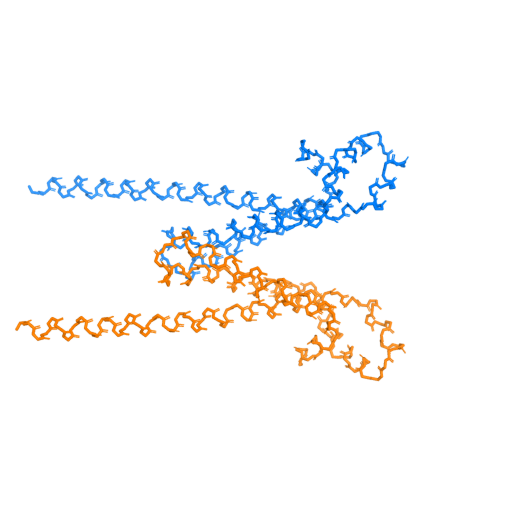 1 96.5 110 VAL A CA 1
ATOM 837 C C . VAL A 1 110 ? -3.078 14.273 -1.773 1 96.5 110 VAL A C 1
ATOM 839 O O . VAL A 1 110 ? -2.57 13.195 -2.107 1 96.5 110 VAL A O 1
ATOM 842 N N . ILE A 1 111 ? -3.404 15.148 -2.652 1 96.69 111 ILE A N 1
ATOM 843 C CA . ILE A 1 111 ? -3.281 14.93 -4.09 1 96.69 111 ILE A CA 1
ATOM 844 C C . ILE A 1 111 ? -1.812 14.734 -4.457 1 96.69 111 ILE A C 1
ATOM 846 O O . ILE A 1 111 ? -1.458 13.766 -5.129 1 96.69 111 ILE A O 1
ATOM 850 N N . MET A 1 112 ? -1.005 15.625 -3.953 1 96.31 112 MET A N 1
ATOM 851 C CA . MET A 1 112 ? 0.411 15.555 -4.305 1 96.31 112 MET A CA 1
ATOM 852 C C . MET A 1 112 ? 1.059 14.305 -3.725 1 96.31 112 MET A C 1
ATOM 854 O O . MET A 1 112 ? 1.821 13.625 -4.41 1 96.31 112 MET A O 1
ATOM 858 N N . SER A 1 113 ? 0.766 14.094 -2.465 1 96 113 SER A N 1
ATOM 859 C CA . SER A 1 113 ? 1.358 12.906 -1.862 1 96 113 SER A CA 1
ATOM 860 C C . SER A 1 113 ? 0.882 11.633 -2.561 1 96 113 SER A C 1
ATOM 862 O O . SER A 1 113 ? 1.664 10.703 -2.771 1 96 113 SER A O 1
ATOM 864 N N . THR A 1 114 ? -0.399 11.578 -2.939 1 96.31 114 THR A N 1
ATOM 865 C CA . THR A 1 114 ? -0.948 10.422 -3.639 1 96.31 114 THR A CA 1
ATOM 866 C C . THR A 1 114 ? -0.216 10.188 -4.957 1 96.31 114 THR A C 1
ATOM 868 O O . THR A 1 114 ? 0.226 9.07 -5.238 1 96.31 114 THR A O 1
ATOM 871 N N . VAL A 1 115 ? -0.045 11.18 -5.676 1 96.44 115 VAL A N 1
ATOM 872 C CA . VAL A 1 115 ? 0.618 11.07 -6.973 1 96.44 115 VAL A CA 1
ATOM 873 C C . VAL A 1 115 ? 2.057 10.594 -6.777 1 96.44 115 VAL A C 1
ATOM 875 O O . VAL A 1 115 ? 2.5 9.648 -7.438 1 96.44 115 VAL A O 1
ATOM 878 N N . PHE A 1 116 ? 2.758 11.211 -5.871 1 96.19 116 PHE A N 1
ATOM 879 C CA . PHE A 1 116 ? 4.164 10.898 -5.645 1 96.19 116 PHE A CA 1
ATOM 880 C C . PHE A 1 116 ? 4.316 9.484 -5.09 1 96.19 116 PHE A C 1
ATOM 882 O O . PHE A 1 116 ? 5.164 8.719 -5.555 1 96.19 116 PHE A O 1
ATOM 889 N N . ILE A 1 117 ? 3.469 9.148 -4.16 1 95.31 117 ILE A N 1
ATOM 890 C CA . ILE A 1 117 ? 3.594 7.832 -3.537 1 95.31 117 ILE A CA 1
ATOM 891 C C . ILE A 1 117 ? 3.201 6.746 -4.539 1 95.31 117 ILE A C 1
ATOM 893 O O . ILE A 1 117 ? 3.898 5.738 -4.676 1 95.31 117 ILE A O 1
ATOM 897 N N . LEU A 1 118 ? 2.109 6.934 -5.195 1 94.12 118 LEU A N 1
ATOM 898 C CA . LEU A 1 118 ? 1.631 5.918 -6.125 1 94.12 118 LEU A CA 1
ATOM 899 C C . LEU A 1 118 ? 2.645 5.676 -7.238 1 94.12 118 LEU A C 1
ATOM 901 O O . LEU A 1 118 ? 2.992 4.531 -7.527 1 94.12 118 LEU A O 1
ATOM 905 N N . LEU A 1 119 ? 3.166 6.68 -7.797 1 95.06 119 LEU A N 1
ATOM 906 C CA . LEU A 1 119 ? 4.055 6.559 -8.945 1 95.06 119 LEU A CA 1
ATOM 907 C C . LEU A 1 119 ? 5.465 6.18 -8.508 1 95.06 119 LEU A C 1
ATOM 909 O O . LEU A 1 119 ? 6.008 5.168 -8.953 1 95.06 119 LEU A O 1
ATOM 913 N N . PHE A 1 120 ? 6.012 6.918 -7.531 1 94.81 120 PHE A N 1
ATOM 914 C CA . PHE A 1 120 ? 7.43 6.793 -7.227 1 94.81 120 PHE A CA 1
ATOM 915 C C . PHE A 1 120 ? 7.641 5.949 -5.973 1 94.81 120 PHE A C 1
ATOM 917 O O . PHE A 1 120 ? 8.742 5.465 -5.723 1 94.81 120 PHE A O 1
ATOM 924 N N . GLY A 1 121 ? 6.59 5.852 -5.211 1 91.5 121 GLY A N 1
ATOM 925 C CA . GLY A 1 121 ? 6.695 5.098 -3.971 1 91.5 121 GLY A CA 1
ATOM 926 C C . GLY A 1 121 ? 6.203 3.668 -4.098 1 91.5 121 GLY A C 1
ATOM 927 O O . GLY A 1 121 ? 6.465 2.836 -3.225 1 91.5 121 GLY A O 1
ATOM 928 N N . GLU A 1 122 ? 5.434 3.416 -5.188 1 91.19 122 GLU A N 1
ATOM 929 C CA . GLU A 1 122 ? 4.805 2.104 -5.273 1 91.19 122 GLU A CA 1
ATOM 930 C C . GLU A 1 122 ? 4.934 1.522 -6.68 1 91.19 122 GLU A C 1
ATOM 932 O O . GLU A 1 122 ? 5.82 0.706 -6.941 1 91.19 122 GLU A O 1
ATOM 937 N N . VAL A 1 123 ? 4.312 2.035 -7.691 1 91.94 123 VAL A N 1
ATOM 938 C CA . VAL A 1 123 ? 4.098 1.415 -8.992 1 91.94 123 VAL A CA 1
ATOM 939 C C . VAL A 1 123 ? 5.426 1.299 -9.734 1 91.94 123 VAL A C 1
ATOM 941 O O . VAL A 1 123 ? 5.793 0.215 -10.195 1 91.94 123 VAL A O 1
ATOM 944 N N . ILE A 1 124 ? 6.148 2.32 -9.812 1 95.12 124 ILE A N 1
ATOM 945 C CA . ILE A 1 124 ? 7.383 2.318 -10.586 1 95.12 124 ILE A CA 1
ATOM 946 C C . ILE A 1 124 ? 8.422 1.427 -9.906 1 95.12 124 ILE A C 1
ATOM 948 O O . ILE A 1 124 ? 8.953 0.505 -10.523 1 95.12 124 ILE A O 1
ATOM 952 N N . PRO A 1 125 ? 8.641 1.659 -8.68 1 94.69 125 PRO A N 1
ATOM 953 C CA . PRO A 1 125 ? 9.617 0.793 -8.016 1 94.69 125 PRO A CA 1
ATOM 954 C C . PRO A 1 125 ? 9.227 -0.683 -8.07 1 94.69 125 PRO A C 1
ATOM 956 O O . PRO A 1 125 ? 10.086 -1.54 -8.312 1 94.69 125 PRO A O 1
ATOM 959 N N . GLN A 1 126 ? 7.992 -0.973 -7.895 1 91.94 126 GLN A N 1
ATOM 960 C CA . GLN A 1 126 ? 7.535 -2.357 -7.949 1 91.94 126 GLN A CA 1
ATOM 961 C C . GLN A 1 126 ? 7.773 -2.959 -9.336 1 91.94 126 GLN A C 1
ATOM 963 O O . GLN A 1 126 ? 8.234 -4.094 -9.453 1 91.94 126 GLN A O 1
ATOM 968 N N . SER A 1 127 ? 7.457 -2.277 -10.328 1 93.38 127 SER A N 1
ATOM 969 C CA . SER A 1 127 ? 7.633 -2.764 -11.695 1 93.38 127 SER A CA 1
ATOM 970 C C . SER A 1 127 ? 9.102 -3.07 -11.984 1 93.38 127 SER A C 1
ATOM 972 O O . SER A 1 127 ? 9.414 -4.078 -12.625 1 93.38 127 SER A O 1
ATOM 974 N N . VAL A 1 128 ? 9.953 -2.299 -11.523 1 94.44 128 VAL A N 1
ATOM 975 C CA . VAL A 1 128 ? 11.383 -2.469 -11.758 1 94.44 128 VAL A CA 1
ATOM 976 C C . VAL A 1 128 ? 11.898 -3.672 -10.969 1 94.44 128 VAL A C 1
ATOM 978 O O . VAL A 1 128 ? 12.641 -4.5 -11.5 1 94.44 128 VAL A O 1
ATOM 981 N N . CYS A 1 129 ? 11.5 -3.832 -9.789 1 93.25 129 CYS A N 1
ATOM 982 C CA . CYS A 1 129 ? 12.016 -4.883 -8.93 1 93.25 129 CYS A CA 1
ATOM 983 C C . CYS A 1 129 ? 11.438 -6.238 -9.305 1 93.25 129 CYS A C 1
ATOM 985 O O . CYS A 1 129 ? 12.062 -7.277 -9.086 1 93.25 129 CYS A O 1
ATOM 987 N N . VAL A 1 130 ? 10.164 -6.203 -9.836 1 89.44 130 VAL A N 1
ATOM 988 C CA . VAL A 1 130 ? 9.594 -7.457 -10.32 1 89.44 130 VAL A CA 1
ATOM 989 C C . VAL A 1 130 ? 10.445 -8.008 -11.453 1 89.44 130 VAL A C 1
ATOM 991 O O . VAL A 1 130 ? 10.672 -9.219 -11.547 1 89.44 130 VAL A O 1
ATOM 994 N N . ARG A 1 131 ? 11 -7.184 -12.25 1 92.31 131 ARG A N 1
ATOM 995 C CA . ARG A 1 131 ? 11.766 -7.578 -13.422 1 92.31 131 ARG A CA 1
ATOM 996 C C . ARG A 1 131 ? 13.195 -7.934 -13.047 1 92.31 131 ARG A C 1
ATOM 998 O O . ARG A 1 131 ? 13.773 -8.875 -13.602 1 92.31 131 ARG A O 1
ATOM 1005 N N . TYR A 1 132 ? 13.68 -7.281 -12.055 1 94.62 132 TYR A N 1
ATOM 1006 C CA . TYR A 1 132 ? 15.094 -7.449 -11.719 1 94.62 132 TYR A CA 1
ATOM 1007 C C . TYR A 1 132 ? 15.258 -7.852 -10.258 1 94.62 132 TYR A C 1
ATOM 1009 O O . TYR A 1 132 ? 16.219 -7.453 -9.602 1 94.62 132 TYR A O 1
ATOM 1017 N N . GLY A 1 133 ? 14.297 -8.586 -9.789 1 92.5 133 GLY A N 1
ATOM 1018 C CA . GLY A 1 133 ? 14.219 -8.922 -8.375 1 92.5 133 GLY A CA 1
ATOM 1019 C C . GLY A 1 133 ? 15.453 -9.625 -7.855 1 92.5 133 GLY A C 1
ATOM 1020 O O . GLY A 1 133 ? 15.953 -9.305 -6.777 1 92.5 133 GLY A O 1
ATOM 1021 N N . LEU A 1 134 ? 15.984 -10.578 -8.641 1 93.81 134 LEU A N 1
ATOM 1022 C CA . LEU A 1 134 ? 17.141 -11.359 -8.211 1 93.81 134 LEU A CA 1
ATOM 1023 C C . LEU A 1 134 ? 18.375 -10.477 -8.039 1 93.81 134 LEU A C 1
ATOM 1025 O O . LEU A 1 134 ? 19.031 -10.523 -7 1 93.81 134 LEU A O 1
ATOM 1029 N N . ALA A 1 135 ? 18.594 -9.68 -8.969 1 94.94 135 ALA A N 1
ATOM 1030 C CA . ALA A 1 135 ? 19.781 -8.82 -8.945 1 94.94 135 ALA A CA 1
ATOM 1031 C C . ALA A 1 135 ? 19.656 -7.754 -7.859 1 94.94 135 ALA A C 1
ATOM 1033 O O . ALA A 1 135 ? 20.594 -7.523 -7.102 1 94.94 135 ALA A O 1
ATOM 1034 N N . ILE A 1 136 ? 18.578 -7.16 -7.77 1 94.31 136 ILE A N 1
ATOM 1035 C CA . ILE A 1 136 ? 18.359 -6.082 -6.812 1 94.31 136 ILE A CA 1
ATOM 1036 C C . ILE A 1 136 ? 18.359 -6.645 -5.395 1 94.31 136 ILE A C 1
ATOM 1038 O O . ILE A 1 136 ? 18.953 -6.066 -4.484 1 94.31 136 ILE A O 1
ATOM 1042 N N . GLY A 1 137 ? 17.609 -7.711 -5.207 1 92.5 137 GLY A N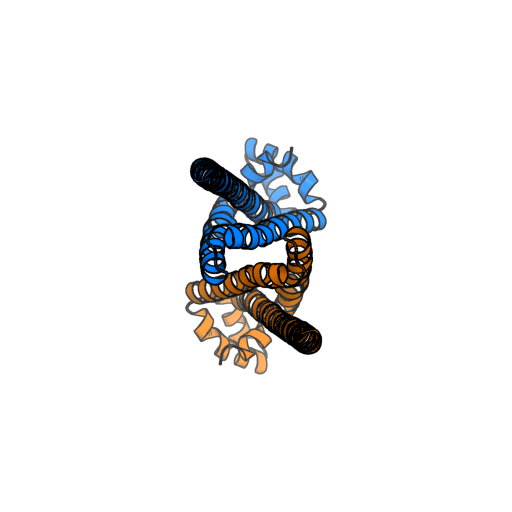 1
ATOM 1043 C CA . GLY A 1 137 ? 17.625 -8.383 -3.918 1 92.5 137 GLY A CA 1
ATOM 1044 C C . GLY A 1 137 ? 19.031 -8.734 -3.445 1 92.5 137 GLY A C 1
ATOM 1045 O O . GLY A 1 137 ? 19.375 -8.523 -2.281 1 92.5 137 GLY A O 1
ATOM 1046 N N . ALA A 1 138 ? 19.797 -9.258 -4.363 1 93.88 138 ALA A N 1
ATOM 1047 C CA . ALA A 1 138 ? 21.156 -9.648 -4.031 1 93.88 138 ALA A CA 1
ATOM 1048 C C . ALA A 1 138 ? 22 -8.438 -3.639 1 93.88 138 ALA A C 1
ATOM 1050 O O . ALA A 1 138 ? 22.828 -8.508 -2.721 1 93.88 138 ALA A O 1
ATOM 1051 N N . PHE A 1 139 ? 21.781 -7.395 -4.312 1 94 139 PHE A N 1
ATOM 1052 C CA . PHE A 1 139 ? 22.516 -6.168 -4.043 1 94 139 PHE A CA 1
ATOM 1053 C C . PHE A 1 139 ? 22.25 -5.676 -2.625 1 94 139 PHE A C 1
ATOM 1055 O O . PHE A 1 139 ? 23.172 -5.242 -1.933 1 94 139 PHE A O 1
ATOM 1062 N N . PHE A 1 140 ? 21.047 -5.797 -2.16 1 90.38 140 PHE A N 1
ATOM 1063 C CA . PHE A 1 140 ? 20.672 -5.242 -0.865 1 90.38 140 PHE A CA 1
ATOM 1064 C C . PHE A 1 140 ? 20.797 -6.289 0.233 1 90.38 140 PHE A C 1
ATOM 1066 O O . PHE A 1 140 ? 20.562 -6 1.407 1 90.38 140 PHE A O 1
ATOM 1073 N N . SER A 1 141 ? 21.031 -7.574 -0.038 1 85.25 141 SER A N 1
ATOM 1074 C CA . SER A 1 141 ? 21.234 -8.641 0.937 1 85.25 141 SER A CA 1
ATOM 1075 C C . SER A 1 141 ? 22.641 -8.57 1.539 1 85.25 141 SER A C 1
ATOM 1077 O O . SER A 1 141 ? 22.984 -9.367 2.41 1 85.25 141 SER A O 1
ATOM 1079 N N . VAL A 1 142 ? 23.266 -7.543 1.706 1 65.06 142 VAL A N 1
ATOM 1080 C CA . VAL A 1 142 ? 24.625 -7.461 2.234 1 65.06 142 VAL A CA 1
ATOM 1081 C C . VAL A 1 142 ? 24.812 -8.516 3.322 1 65.06 142 VAL A C 1
ATOM 1083 O O . VAL A 1 142 ? 23.922 -8.742 4.145 1 65.06 142 VAL A O 1
ATOM 1086 N N . MET B 1 1 ? -15.781 42.094 31.5 1 58.38 1 MET B N 1
ATOM 1087 C CA . MET B 1 1 ? -14.539 41.719 30.859 1 58.38 1 MET B CA 1
ATOM 1088 C C . MET B 1 1 ? -14.234 40.219 31.125 1 58.38 1 MET B C 1
ATOM 1090 O O . MET B 1 1 ? -13.812 39.5 30.219 1 58.38 1 MET B O 1
ATOM 1094 N N . PRO B 1 2 ? -14.383 39.719 32.375 1 76.62 2 PRO B N 1
ATOM 1095 C CA . PRO B 1 2 ? -14.023 38.344 32.75 1 76.62 2 PRO B CA 1
ATOM 1096 C C . PRO B 1 2 ? -15.023 37.312 32.219 1 76.62 2 PRO B C 1
ATOM 1098 O O . PRO B 1 2 ? -14.633 36.219 31.797 1 76.62 2 PRO B O 1
ATOM 1101 N N . ILE B 1 3 ? -16.266 37.625 32.094 1 75.94 3 ILE B N 1
ATOM 1102 C CA . ILE B 1 3 ? -17.297 36.688 31.672 1 75.94 3 ILE B CA 1
ATOM 1103 C C . ILE B 1 3 ? -17.172 36.406 30.172 1 75.94 3 ILE B C 1
ATOM 1105 O O . ILE B 1 3 ? -17.312 35.25 29.734 1 75.94 3 ILE B O 1
ATOM 1109 N N . LEU B 1 4 ? -16.828 37.406 29.375 1 77.56 4 LEU B N 1
ATOM 1110 C CA . LEU B 1 4 ? -16.672 37.219 27.938 1 77.56 4 LEU B CA 1
ATOM 1111 C C . LEU B 1 4 ? -15.5 36.312 27.609 1 77.56 4 LEU B C 1
ATOM 1113 O O . LEU B 1 4 ? -15.555 35.531 26.656 1 77.56 4 LEU B O 1
ATOM 1117 N N . GLN B 1 5 ? -14.43 36.438 28.5 1 77.69 5 GLN B N 1
ATOM 1118 C CA . GLN B 1 5 ? -13.266 35.562 28.312 1 77.69 5 GLN B CA 1
ATOM 1119 C C . GLN B 1 5 ? -13.602 34.125 28.641 1 77.69 5 GLN B C 1
ATOM 1121 O O . GLN B 1 5 ? -13.109 33.219 27.984 1 77.69 5 GLN B O 1
ATOM 1126 N N . ILE B 1 6 ? -14.43 33.938 29.641 1 71.31 6 ILE B N 1
ATOM 1127 C CA . ILE B 1 6 ? -14.836 32.594 30.047 1 71.31 6 ILE B CA 1
ATOM 1128 C C . ILE B 1 6 ? -15.719 31.984 28.969 1 71.31 6 ILE B C 1
ATOM 1130 O O . ILE B 1 6 ? -15.555 30.812 28.609 1 71.31 6 ILE B O 1
ATOM 1134 N N . VAL B 1 7 ? -16.672 32.656 28.391 1 68.94 7 VAL B N 1
ATOM 1135 C CA . VAL B 1 7 ? -17.562 32.188 27.344 1 68.94 7 VAL B CA 1
ATOM 1136 C C . VAL B 1 7 ? -16.766 31.906 26.062 1 68.94 7 VAL B C 1
ATOM 1138 O O . VAL B 1 7 ? -17 30.891 25.391 1 68.94 7 VAL B O 1
ATOM 1141 N N . ALA B 1 8 ? -15.828 32.719 25.797 1 70.94 8 ALA B N 1
ATOM 1142 C CA . ALA B 1 8 ? -14.969 32.562 24.625 1 70.94 8 ALA B CA 1
ATOM 1143 C C . ALA B 1 8 ? -14.094 31.312 24.781 1 70.94 8 ALA B C 1
ATOM 1145 O O . ALA B 1 8 ? -13.922 30.547 23.828 1 70.94 8 ALA B O 1
ATOM 1146 N N . ARG B 1 9 ? -13.586 31.016 25.969 1 70 9 ARG B N 1
ATOM 1147 C CA . ARG B 1 9 ? -12.758 29.844 26.25 1 70 9 ARG B CA 1
ATOM 1148 C C . ARG B 1 9 ? -13.586 28.562 26.172 1 70 9 ARG B C 1
ATOM 1150 O O . ARG B 1 9 ? -13.125 27.547 25.641 1 70 9 ARG B O 1
ATOM 1157 N N . GLU B 1 10 ? -14.789 28.516 26.688 1 67.38 10 GLU B N 1
ATOM 1158 C CA . GLU B 1 10 ? -15.672 27.359 26.641 1 67.38 10 GLU B CA 1
ATOM 1159 C C . GLU B 1 10 ? -16.125 27.062 25.219 1 67.38 10 GLU B C 1
ATOM 1161 O O . GLU B 1 10 ? -16.219 25.891 24.812 1 67.38 10 GLU B O 1
ATOM 1166 N N . THR B 1 11 ? -16.5 28.047 24.453 1 64.88 11 THR B N 1
ATOM 1167 C CA . THR B 1 11 ? -16.906 27.875 23.062 1 64.88 11 THR B CA 1
ATOM 1168 C C . THR B 1 11 ? -15.742 27.359 22.234 1 64.88 11 THR B C 1
ATOM 1170 O O . THR B 1 11 ? -15.922 26.484 21.391 1 64.88 11 THR B O 1
ATOM 1173 N N . MET B 1 12 ? -14.617 27.953 22.516 1 66.5 12 MET B N 1
ATOM 1174 C CA . MET B 1 12 ? -13.422 27.5 21.812 1 66.5 12 MET B CA 1
ATOM 1175 C C . MET B 1 12 ? -13.102 26.047 22.156 1 66.5 12 MET B C 1
ATOM 1177 O O . MET B 1 12 ? -12.734 25.266 21.281 1 66.5 12 MET B O 1
ATOM 1181 N N . SER B 1 13 ? -13.273 25.797 23.422 1 66.62 13 SER B N 1
ATOM 1182 C CA . SER B 1 13 ? -13.047 24.422 23.875 1 66.62 13 SER B CA 1
ATOM 1183 C C . SER B 1 13 ? -14.047 23.453 23.25 1 66.62 13 SER B C 1
ATOM 1185 O O . SER B 1 13 ? -13.68 22.359 22.828 1 66.62 13 SER B O 1
ATOM 1187 N N . HIS B 1 14 ? -15.297 23.953 23.203 1 63.62 14 HIS B N 1
ATOM 1188 C CA . HIS B 1 14 ? -16.328 23.125 22.594 1 63.62 14 HIS B CA 1
ATOM 1189 C C . HIS B 1 14 ? -16.062 22.906 21.109 1 63.62 14 HIS B C 1
ATOM 1191 O O . HIS B 1 14 ? -16.234 21.812 20.594 1 63.62 14 HIS B O 1
ATOM 1197 N N . TYR B 1 15 ? -15.766 23.969 20.422 1 59.97 15 TYR B N 1
ATOM 1198 C CA . TYR B 1 15 ? -15.445 23.875 19 1 59.97 15 TYR B CA 1
ATOM 1199 C C . TYR B 1 15 ? -14.234 22.969 18.781 1 59.97 15 TYR B C 1
ATOM 1201 O O . TYR B 1 15 ? -14.203 22.188 17.828 1 59.97 15 TYR B O 1
ATOM 1209 N N . MET B 1 16 ? -13.383 23.141 19.797 1 68.62 16 MET B N 1
ATOM 1210 C CA . MET B 1 16 ? -12.195 22.297 19.703 1 68.62 16 MET B CA 1
ATOM 1211 C C . MET B 1 16 ? -12.562 20.828 19.938 1 68.62 16 MET B C 1
ATOM 1213 O O . MET B 1 16 ? -12.031 19.938 19.281 1 68.62 16 MET B O 1
ATOM 1217 N N . THR B 1 17 ? -13.531 20.734 20.812 1 73.44 17 THR B N 1
ATOM 1218 C CA . THR B 1 17 ? -13.953 19.375 21.125 1 73.44 17 THR B CA 1
ATOM 1219 C C . THR B 1 17 ? -14.773 18.781 19.984 1 73.44 17 THR B C 1
ATOM 1221 O O . THR B 1 17 ? -14.578 17.625 19.609 1 73.44 17 THR B O 1
ATOM 1224 N N . ILE B 1 18 ? -15.672 19.594 19.438 1 73.5 18 ILE B N 1
ATOM 1225 C CA . ILE B 1 18 ? -16.5 19.125 18.328 1 73.5 18 ILE B CA 1
ATOM 1226 C C . ILE B 1 18 ? -15.633 18.812 17.125 1 73.5 18 ILE B C 1
ATOM 1228 O O . ILE B 1 18 ? -15.836 17.812 16.438 1 73.5 18 ILE B O 1
ATOM 1232 N N . GLY B 1 19 ? -14.719 19.641 17.016 1 85.19 19 GLY B N 1
ATOM 1233 C CA . GLY B 1 19 ? -13.789 19.422 15.922 1 85.19 19 GLY B CA 1
ATOM 1234 C C . GLY B 1 19 ? -12.977 18.141 16.062 1 85.19 19 GLY B C 1
ATOM 1235 O O . GLY B 1 19 ? -12.75 17.422 15.086 1 85.19 19 GLY B O 1
ATOM 1236 N N . TYR B 1 20 ? -12.852 17.922 17.312 1 89.19 20 TYR B N 1
ATOM 1237 C CA . TYR B 1 20 ? -12.062 16.734 17.609 1 89.19 20 TYR B CA 1
ATOM 1238 C C . TYR B 1 20 ? -12.844 15.469 17.297 1 89.19 20 TYR B C 1
ATOM 1240 O O . TYR B 1 20 ? -12.336 14.578 16.609 1 89.19 20 TYR B O 1
ATOM 1248 N N . TYR B 1 21 ? -14.047 15.312 17.719 1 92.69 21 TYR B N 1
ATOM 1249 C CA . TYR B 1 21 ? -14.859 14.117 17.516 1 92.69 21 TYR B CA 1
ATOM 1250 C C . TYR B 1 21 ? -15.195 13.938 16.031 1 92.69 21 TYR B C 1
ATOM 1252 O O . TYR B 1 21 ? -15.305 12.812 15.555 1 92.69 21 TYR B O 1
ATOM 1260 N N . TRP B 1 22 ? -15.406 15.023 15.359 1 95 22 TRP B N 1
ATOM 1261 C CA . TRP B 1 22 ? -15.656 14.953 13.922 1 95 22 TRP B CA 1
ATOM 1262 C C . TRP B 1 22 ? -14.445 14.383 13.195 1 95 22 TRP B C 1
ATOM 1264 O O . TRP B 1 22 ? -14.594 13.586 12.258 1 95 22 TRP B O 1
ATOM 1274 N N . LYS B 1 23 ? -13.281 14.766 13.617 1 95.06 23 LYS B N 1
ATOM 1275 C CA . LYS B 1 23 ? -12.062 14.25 12.992 1 95.06 23 LYS B CA 1
ATOM 1276 C C . LYS B 1 23 ? -11.891 12.766 13.281 1 95.06 23 LYS B C 1
ATOM 1278 O O . LYS B 1 23 ? -11.43 12.016 12.414 1 95.06 23 LYS B O 1
ATOM 1283 N N . LEU B 1 24 ? -12.32 12.367 14.453 1 95.44 24 LEU B N 1
ATOM 1284 C CA . LEU B 1 24 ? -12.25 10.953 14.797 1 95.44 24 LEU B CA 1
ATOM 1285 C C . LEU B 1 24 ? -13.219 10.133 13.945 1 95.44 24 LEU B C 1
ATOM 1287 O O . LEU B 1 24 ? -12.875 9.047 13.484 1 95.44 24 LEU B O 1
ATOM 1291 N N . ALA B 1 25 ? -14.367 10.672 13.773 1 97.06 25 ALA B N 1
ATOM 1292 C CA . ALA B 1 25 ? -15.375 10 12.961 1 97.06 25 ALA B CA 1
ATOM 1293 C C . ALA B 1 25 ? -14.914 9.867 11.516 1 97.06 25 ALA B C 1
ATOM 1295 O O . ALA B 1 25 ? -15.055 8.805 10.906 1 97.06 25 ALA B O 1
ATOM 1296 N N . ILE B 1 26 ? -14.352 10.914 11.008 1 96.94 26 ILE B N 1
ATOM 1297 C CA . ILE B 1 26 ? -13.852 10.906 9.633 1 96.94 26 ILE B CA 1
ATOM 1298 C C . ILE B 1 26 ? -12.727 9.891 9.508 1 96.94 26 ILE B C 1
ATOM 1300 O O . ILE B 1 26 ? -12.625 9.18 8.5 1 96.94 26 ILE B O 1
ATOM 1304 N N . SER B 1 27 ? -11.922 9.852 10.523 1 97.19 27 SER B N 1
ATOM 1305 C CA . SER B 1 27 ? -10.812 8.898 10.508 1 97.19 27 SER B CA 1
ATOM 1306 C C . SER B 1 27 ? -11.312 7.465 10.43 1 97.19 27 SER B C 1
ATOM 1308 O O . SER B 1 27 ? -10.773 6.652 9.68 1 97.19 27 SER B O 1
ATOM 1310 N N . MET B 1 28 ? -12.344 7.191 11.156 1 96.56 28 MET B N 1
ATOM 1311 C CA . MET B 1 28 ? -12.922 5.852 11.141 1 96.56 28 MET B CA 1
ATOM 1312 C C . MET B 1 28 ? -13.461 5.5 9.758 1 96.56 28 MET B C 1
ATOM 1314 O O . MET B 1 28 ? -13.234 4.395 9.266 1 96.56 28 MET B O 1
ATOM 1318 N N . VAL B 1 29 ? -14.102 6.387 9.211 1 97.44 29 VAL B N 1
ATOM 1319 C CA . VAL B 1 29 ? -14.664 6.176 7.883 1 97.44 29 VAL B CA 1
ATOM 1320 C C . VAL B 1 29 ? -13.539 5.961 6.875 1 97.44 29 VAL B C 1
ATOM 1322 O O . VAL B 1 29 ? -13.617 5.078 6.02 1 97.44 29 VAL B O 1
ATOM 1325 N N . LEU B 1 30 ? -12.477 6.773 6.988 1 97.62 30 LEU B N 1
ATOM 1326 C CA . LEU B 1 30 ? -11.336 6.664 6.082 1 97.62 30 LEU B CA 1
ATOM 1327 C C . LEU B 1 30 ? -10.688 5.285 6.184 1 97.62 30 LEU B C 1
ATOM 1329 O O . LEU B 1 30 ? -10.43 4.641 5.164 1 97.62 30 LEU B O 1
ATOM 1333 N N . VAL B 1 31 ? -10.492 4.805 7.371 1 96.88 31 VAL B N 1
ATOM 1334 C CA . VAL B 1 31 ? -9.82 3.531 7.598 1 96.88 31 VAL B CA 1
ATOM 1335 C C . VAL B 1 31 ? -10.688 2.389 7.082 1 96.88 31 VAL B C 1
ATOM 1337 O O . VAL B 1 31 ? -10.203 1.491 6.391 1 96.88 31 VAL B O 1
ATOM 1340 N N . LEU B 1 32 ? -11.953 2.432 7.352 1 95.44 32 LEU B N 1
ATOM 1341 C CA . LEU B 1 32 ? -12.867 1.363 6.965 1 95.44 32 LEU B CA 1
ATOM 1342 C C . LEU B 1 32 ? -13.047 1.33 5.449 1 95.44 32 LEU B C 1
ATOM 1344 O O . LEU B 1 32 ? -13.023 0.259 4.84 1 95.44 32 LEU B O 1
ATOM 1348 N N . THR B 1 33 ? -13.242 2.48 4.891 1 96.94 33 THR B N 1
ATOM 1349 C CA . THR B 1 33 ? -13.398 2.539 3.443 1 96.94 33 THR B CA 1
ATOM 1350 C C . THR B 1 33 ? -12.102 2.166 2.738 1 96.94 33 THR B C 1
ATOM 1352 O O . THR B 1 33 ? -12.117 1.437 1.744 1 96.94 33 THR B O 1
ATOM 1355 N N . GLY B 1 34 ? -11.008 2.676 3.275 1 96.56 34 GLY B N 1
ATOM 1356 C CA . GLY B 1 34 ? -9.719 2.279 2.732 1 96.56 34 GLY B CA 1
ATOM 1357 C C . GLY B 1 34 ? -9.477 0.782 2.801 1 96.56 34 GLY B C 1
ATOM 1358 O O . GLY B 1 34 ? -9.047 0.173 1.819 1 96.56 34 GLY B O 1
ATOM 1359 N N . GLY B 1 35 ? -9.781 0.218 3.938 1 96.25 35 GLY B N 1
ATOM 1360 C CA . GLY B 1 35 ? -9.68 -1.224 4.098 1 96.25 35 GLY B CA 1
ATOM 1361 C C . GLY B 1 35 ? -10.57 -1.995 3.139 1 96.25 35 GLY B C 1
ATOM 1362 O O . GLY B 1 35 ? -10.156 -3.02 2.59 1 96.25 35 GLY B O 1
ATOM 1363 N N . LEU B 1 36 ? -11.703 -1.519 2.971 1 95.44 36 LEU B N 1
ATOM 1364 C CA . LEU B 1 36 ? -12.633 -2.146 2.031 1 95.44 36 LEU B CA 1
ATOM 1365 C C . LEU B 1 36 ? -12.07 -2.117 0.615 1 95.44 36 LEU B C 1
ATOM 1367 O O . LEU B 1 36 ? -12.102 -3.127 -0.091 1 95.44 36 LEU B O 1
ATOM 1371 N N . LEU B 1 37 ? -11.547 -0.987 0.224 1 96.69 37 LEU B N 1
ATOM 1372 C CA . LEU B 1 37 ? -10.969 -0.866 -1.109 1 96.69 37 LEU B CA 1
ATOM 1373 C C . LEU B 1 37 ? -9.742 -1.761 -1.251 1 96.69 37 LEU B C 1
ATOM 1375 O O . LEU B 1 37 ? -9.555 -2.414 -2.281 1 96.69 37 LEU B O 1
ATOM 1379 N N . ALA B 1 38 ? -8.938 -1.775 -0.198 1 95.31 38 ALA B N 1
ATOM 1380 C CA . ALA B 1 38 ? -7.762 -2.648 -0.197 1 95.31 38 ALA B CA 1
ATOM 1381 C C . ALA B 1 38 ? -8.172 -4.113 -0.311 1 95.31 38 ALA B C 1
ATOM 1383 O O . ALA B 1 38 ? -7.605 -4.863 -1.111 1 95.31 38 ALA B O 1
ATOM 1384 N N . GLY B 1 39 ? -9.117 -4.477 0.475 1 94.81 39 GLY B N 1
ATOM 1385 C CA . GLY B 1 39 ? -9.641 -5.832 0.426 1 94.81 39 GLY B CA 1
ATOM 1386 C C . GLY B 1 39 ? -10.234 -6.191 -0.92 1 94.81 39 GLY B C 1
ATOM 1387 O O . GLY B 1 39 ? -9.969 -7.266 -1.46 1 94.81 39 GLY B O 1
ATOM 1388 N N . LEU B 1 40 ? -10.984 -5.352 -1.476 1 94.62 40 LEU B N 1
ATOM 1389 C CA . LEU B 1 40 ? -11.617 -5.594 -2.768 1 94.62 40 LEU B CA 1
ATOM 1390 C C . LEU B 1 40 ? -10.57 -5.723 -3.869 1 94.62 40 LEU B C 1
ATOM 1392 O O . LEU B 1 40 ? -10.75 -6.504 -4.809 1 94.62 40 LEU B O 1
ATOM 1396 N N . THR B 1 41 ? -9.523 -4.902 -3.752 1 94.56 41 THR B N 1
ATOM 1397 C CA . THR B 1 41 ? -8.461 -4.969 -4.75 1 94.56 41 THR B CA 1
ATOM 1398 C C . THR B 1 41 ? -7.898 -6.383 -4.848 1 94.56 41 THR B C 1
ATOM 1400 O O . THR B 1 41 ? -7.926 -6.996 -5.918 1 94.56 41 THR B O 1
ATOM 1403 N N . ILE B 1 42 ? -7.477 -6.938 -3.723 1 92.44 42 ILE B N 1
ATOM 1404 C CA . ILE B 1 42 ? -6.875 -8.266 -3.738 1 92.44 42 ILE B CA 1
ATOM 1405 C C . ILE B 1 42 ? -7.957 -9.32 -3.99 1 92.44 42 ILE B C 1
ATOM 1407 O O . ILE B 1 42 ? -7.742 -10.266 -4.75 1 92.44 42 ILE B O 1
ATOM 1411 N N . GLY B 1 43 ? -9.109 -9.195 -3.412 1 92.75 43 GLY B N 1
ATOM 1412 C CA . GLY B 1 43 ? -10.195 -10.148 -3.566 1 92.75 43 GLY B CA 1
ATOM 1413 C C . GLY B 1 43 ? -10.672 -10.281 -5 1 92.75 43 GLY B C 1
ATOM 1414 O O . GLY B 1 43 ? -10.805 -11.398 -5.512 1 92.75 43 GLY B O 1
ATOM 1415 N N . LEU B 1 44 ? -10.875 -9.25 -5.68 1 94.19 44 LEU B N 1
ATOM 1416 C CA . LEU B 1 44 ? -11.398 -9.273 -7.043 1 94.19 44 LEU B CA 1
ATOM 1417 C C . LEU B 1 44 ? -10.289 -9.609 -8.039 1 94.19 44 LEU B C 1
ATOM 1419 O O . LEU B 1 44 ? -10.523 -10.344 -9 1 94.19 44 LEU B O 1
ATOM 1423 N N . MET B 1 45 ? -9.055 -9.117 -7.707 1 93.06 45 MET B N 1
ATOM 1424 C CA . MET B 1 45 ? -7.953 -9.352 -8.641 1 93.06 45 MET B CA 1
ATOM 1425 C C . MET B 1 45 ? -7.473 -10.797 -8.562 1 93.06 45 MET B C 1
ATOM 1427 O O . MET B 1 45 ? -6.855 -11.297 -9.5 1 93.06 45 MET B O 1
ATOM 1431 N N . SER B 1 46 ? -7.715 -11.406 -7.461 1 91.25 46 SER B N 1
ATOM 1432 C CA . SER B 1 46 ? -7.336 -12.812 -7.32 1 91.25 46 SER B CA 1
ATOM 1433 C C . SER B 1 46 ? -8.258 -13.719 -8.125 1 91.25 46 SER B C 1
ATOM 1435 O O . SER B 1 46 ? -7.945 -14.883 -8.359 1 91.25 46 SER B O 1
ATOM 1437 N N . LEU B 1 47 ? -9.359 -13.219 -8.531 1 91.38 47 LEU B N 1
ATOM 1438 C CA . LEU B 1 47 ? -10.32 -13.953 -9.352 1 91.38 47 LEU B CA 1
ATOM 1439 C C . LEU B 1 47 ? -10.117 -13.641 -10.828 1 91.38 47 LEU B C 1
ATOM 1441 O O . LEU B 1 47 ? -10.852 -12.828 -11.398 1 91.38 47 LEU B O 1
ATOM 1445 N N . ASP B 1 48 ? -9.133 -14.305 -11.352 1 88.81 48 ASP B N 1
ATOM 1446 C CA . ASP B 1 48 ? -8.859 -14.031 -12.766 1 88.81 48 ASP B CA 1
ATOM 1447 C C . ASP B 1 48 ? -9.891 -14.711 -13.656 1 88.81 48 ASP B C 1
ATOM 1449 O O . ASP B 1 48 ? -10.727 -15.484 -13.18 1 88.81 48 ASP B O 1
ATOM 1453 N N . SER B 1 49 ? -9.758 -14.375 -14.914 1 90.62 49 SER B N 1
ATOM 1454 C CA . SER B 1 49 ? -10.75 -14.867 -15.867 1 90.62 49 SER B CA 1
ATOM 1455 C C . SER B 1 49 ? -10.766 -16.391 -15.914 1 90.62 49 SER B C 1
ATOM 1457 O O . SER B 1 49 ? -11.82 -17 -16.047 1 90.62 49 SER B O 1
ATOM 1459 N N . THR B 1 50 ? -9.609 -16.984 -15.766 1 92.5 50 THR B N 1
ATOM 1460 C CA . THR B 1 50 ? -9.508 -18.438 -15.781 1 92.5 50 THR B CA 1
ATOM 1461 C C . THR B 1 50 ? -10.219 -19.047 -14.578 1 92.5 50 THR B C 1
ATOM 1463 O O . THR B 1 50 ? -11.016 -19.969 -14.727 1 92.5 50 THR B O 1
ATOM 1466 N N . ASN B 1 51 ? -9.961 -18.547 -13.383 1 92.94 51 ASN B N 1
ATOM 1467 C CA . ASN B 1 51 ? -10.602 -19.031 -12.156 1 92.94 51 ASN B CA 1
ATOM 1468 C C . ASN B 1 51 ? -12.117 -18.859 -12.211 1 92.94 51 ASN B C 1
ATOM 1470 O O . ASN B 1 51 ? -12.859 -19.75 -11.805 1 92.94 51 ASN B O 1
ATOM 1474 N N . LEU B 1 52 ? -12.5 -17.734 -12.703 1 94.38 52 LEU B N 1
ATOM 1475 C CA . LEU B 1 52 ? -13.93 -17.453 -12.797 1 94.38 52 LEU B CA 1
ATOM 1476 C C . LEU B 1 52 ? -14.617 -18.406 -13.758 1 94.38 52 LEU B C 1
ATOM 1478 O O . LEU B 1 52 ? -15.727 -18.859 -13.5 1 94.38 52 LEU B O 1
ATOM 1482 N N . ALA B 1 53 ? -13.89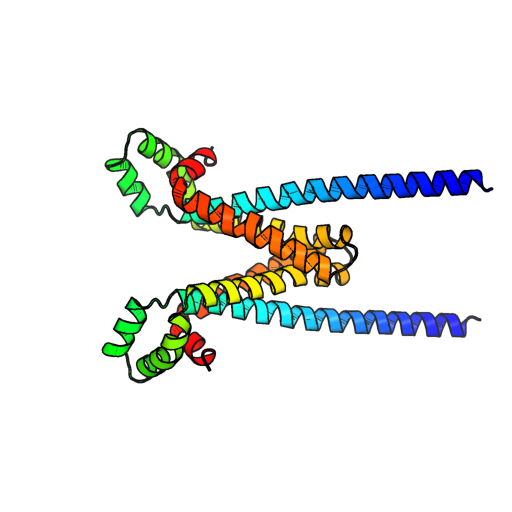8 -18.719 -14.844 1 94.5 53 ALA B N 1
ATOM 1483 C CA . ALA B 1 53 ? -14.445 -19.656 -15.812 1 94.5 53 ALA B CA 1
ATOM 1484 C C . ALA B 1 53 ? -14.586 -21.047 -15.195 1 94.5 53 ALA B C 1
ATOM 1486 O O . ALA B 1 53 ? -15.586 -21.734 -15.422 1 94.5 53 ALA B O 1
ATOM 1487 N N . ILE B 1 54 ? -13.625 -21.391 -14.461 1 95.88 54 ILE B N 1
ATOM 1488 C CA . ILE B 1 54 ? -13.633 -22.703 -13.805 1 95.88 54 ILE B CA 1
ATOM 1489 C C . ILE B 1 54 ? -14.805 -22.781 -12.828 1 95.88 54 ILE B C 1
ATOM 1491 O O . ILE B 1 54 ? -15.539 -23.766 -12.812 1 95.88 54 ILE B O 1
ATOM 1495 N N . ILE B 1 55 ? -15.047 -21.781 -12.039 1 95.12 55 ILE B N 1
ATOM 1496 C CA . ILE B 1 55 ? -16.109 -21.75 -11.039 1 95.12 55 ILE B CA 1
ATOM 1497 C C . ILE B 1 55 ? -17.469 -21.719 -11.734 1 95.12 55 ILE B C 1
ATOM 1499 O O . ILE B 1 55 ? -18.438 -22.297 -11.258 1 95.12 55 ILE B O 1
ATOM 1503 N N . SER B 1 56 ? -17.531 -21.047 -12.883 1 95.5 56 SER B N 1
ATOM 1504 C CA . SER B 1 56 ? -18.781 -20.938 -13.625 1 95.5 56 SER B CA 1
ATOM 1505 C C . SER B 1 56 ? -19.266 -22.297 -14.102 1 95.5 56 SER B C 1
ATOM 1507 O O . SER B 1 56 ? -20.469 -22.484 -14.328 1 95.5 56 SER B O 1
ATOM 1509 N N . VAL B 1 57 ? -18.359 -23.234 -14.211 1 95.94 57 VAL B N 1
ATOM 1510 C CA . VAL B 1 57 ? -18.719 -24.547 -14.742 1 95.94 57 VAL B CA 1
ATOM 1511 C C . VAL B 1 57 ? -18.812 -25.547 -13.609 1 95.94 57 VAL B C 1
ATOM 1513 O O . VAL B 1 57 ? -19.734 -26.375 -13.578 1 95.94 57 VAL B O 1
ATOM 1516 N N . SER B 1 58 ? -17.969 -25.469 -12.648 1 96.62 58 SER B N 1
ATOM 1517 C CA . SER B 1 58 ? -17.828 -26.547 -11.68 1 96.62 58 SER B CA 1
ATOM 1518 C C . SER B 1 58 ? -18.266 -26.109 -10.289 1 96.62 58 SER B C 1
ATOM 1520 O O . SER B 1 58 ? -18.281 -26.906 -9.352 1 96.62 58 SER B O 1
ATOM 1522 N N . GLY B 1 59 ? -18.594 -24.906 -10.148 1 95.69 59 GLY B N 1
ATOM 1523 C CA . GLY B 1 59 ? -18.938 -24.406 -8.828 1 95.69 59 GLY B CA 1
ATOM 1524 C C . GLY B 1 59 ? -20.375 -24.703 -8.445 1 95.69 59 GLY B C 1
ATOM 1525 O O . GLY B 1 59 ? -21.125 -25.297 -9.227 1 95.69 59 GLY B O 1
ATOM 1526 N N . THR B 1 60 ? -20.656 -24.406 -7.18 1 97.25 60 THR B N 1
ATOM 1527 C CA . THR B 1 60 ? -22.031 -24.5 -6.699 1 97.25 60 THR B CA 1
ATOM 1528 C C . THR B 1 60 ? -22.906 -23.453 -7.367 1 97.25 60 THR B C 1
ATOM 1530 O O . THR B 1 60 ? -22.406 -22.516 -8.008 1 97.25 60 THR B O 1
ATOM 1533 N N . GLU B 1 61 ? -24.156 -23.641 -7.273 1 96.81 61 GLU B N 1
ATOM 1534 C CA . GLU B 1 61 ? -25.078 -22.672 -7.859 1 96.81 61 GLU B CA 1
ATOM 1535 C C . GLU B 1 61 ? -24.844 -21.266 -7.301 1 96.81 61 GLU B C 1
ATOM 1537 O O . GLU B 1 61 ? -24.922 -20.281 -8.031 1 96.81 61 GLU B O 1
ATOM 1542 N N . LYS B 1 62 ? -24.594 -21.234 -6.09 1 96.75 62 LYS B N 1
ATOM 1543 C CA . LYS B 1 62 ? -24.328 -19.953 -5.449 1 96.75 62 LYS B CA 1
ATOM 1544 C C . LYS B 1 62 ? -23.047 -19.312 -6.008 1 96.75 62 LYS B C 1
ATOM 1546 O O . LYS B 1 62 ? -23.031 -18.109 -6.289 1 96.75 62 LYS B O 1
ATOM 1551 N N . GLN B 1 63 ? -22.062 -20.125 -6.121 1 96.44 63 GLN B N 1
ATOM 1552 C CA . GLN B 1 63 ? -20.797 -19.641 -6.652 1 96.44 63 GLN B CA 1
ATOM 1553 C C . GLN B 1 63 ? -20.938 -19.156 -8.094 1 96.44 63 GLN B C 1
ATOM 1555 O O . GLN B 1 63 ? -20.359 -18.141 -8.477 1 96.44 63 GLN B O 1
ATOM 1560 N N . LYS B 1 64 ? -21.734 -19.875 -8.805 1 96.81 64 LYS B N 1
ATOM 1561 C CA . LYS B 1 64 ? -21.984 -19.5 -10.195 1 96.81 64 LYS B CA 1
ATOM 1562 C C . LYS B 1 64 ? -22.703 -18.156 -10.289 1 96.81 64 LYS B C 1
ATOM 1564 O O . LYS B 1 64 ? -22.422 -17.344 -11.18 1 96.81 64 LYS B O 1
ATOM 1569 N N . AL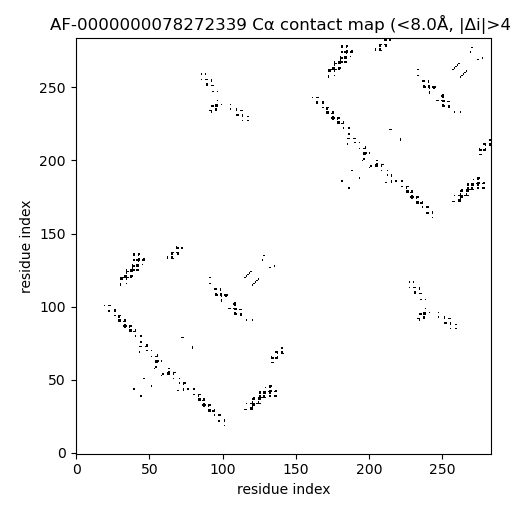A B 1 65 ? -23.531 -17.984 -9.367 1 96.38 65 ALA B N 1
ATOM 1570 C CA . ALA B 1 65 ? -24.234 -16.719 -9.32 1 96.38 65 ALA B CA 1
ATOM 1571 C C . ALA B 1 65 ? -23.281 -15.57 -9 1 96.38 65 ALA B C 1
ATOM 1573 O O . ALA B 1 65 ? -23.406 -14.469 -9.555 1 96.38 65 ALA B O 1
ATOM 1574 N N . TYR B 1 66 ? -22.406 -15.836 -8.078 1 96.56 66 TYR B N 1
ATOM 1575 C CA . TYR B 1 66 ? -21.406 -14.836 -7.727 1 96.56 66 TYR B CA 1
ATOM 1576 C C . TYR B 1 66 ? -20.547 -14.484 -8.938 1 96.56 66 TYR B C 1
ATOM 1578 O O . TYR B 1 66 ? -20.234 -13.312 -9.172 1 96.56 66 TYR B O 1
ATOM 1586 N N . VAL B 1 67 ? -20.172 -15.453 -9.68 1 96.38 67 VAL B N 1
ATOM 1587 C CA . VAL B 1 67 ? -19.297 -15.281 -10.844 1 96.38 67 VAL B CA 1
ATOM 1588 C C . VAL B 1 67 ? -20 -14.398 -11.875 1 96.38 67 VAL B C 1
ATOM 1590 O O . VAL B 1 67 ? -19.375 -13.531 -12.477 1 96.38 67 VAL B O 1
ATOM 1593 N N . LYS B 1 68 ? -21.234 -14.641 -12.086 1 95.44 68 LYS B N 1
ATOM 1594 C CA . LYS B 1 68 ? -22.016 -13.867 -13.062 1 95.44 68 LYS B CA 1
ATOM 1595 C C . LYS B 1 68 ? -21.984 -12.383 -12.719 1 95.44 68 LYS B C 1
ATOM 1597 O O . LYS B 1 68 ? -21.953 -11.531 -13.609 1 95.44 68 LYS B O 1
ATOM 1602 N N . LYS B 1 69 ? -21.953 -12.133 -11.453 1 95.5 69 LYS B N 1
ATOM 1603 C CA . LYS B 1 69 ? -21.938 -10.75 -10.984 1 95.5 69 LYS B CA 1
ATOM 1604 C C . LYS B 1 69 ? -20.547 -10.133 -11.141 1 95.5 69 LYS B C 1
ATOM 1606 O O . LYS B 1 69 ? -20.438 -8.938 -11.422 1 95.5 69 LYS B O 1
ATOM 1611 N N . ILE B 1 70 ? -19.547 -10.875 -11.016 1 95.62 70 ILE B N 1
ATOM 1612 C CA . ILE B 1 70 ? -18.172 -10.367 -10.938 1 95.62 70 ILE B CA 1
ATOM 1613 C C . ILE B 1 70 ? -17.594 -10.25 -12.344 1 95.62 70 ILE B C 1
ATOM 1615 O O . ILE B 1 70 ? -16.781 -9.352 -12.609 1 95.62 70 ILE B O 1
ATOM 1619 N N . MET B 1 71 ? -18.047 -11.086 -13.242 1 93.75 71 MET B N 1
ATOM 1620 C CA . MET B 1 71 ? -17.453 -11.25 -14.562 1 93.75 71 MET B CA 1
ATOM 1621 C C . MET B 1 71 ? -17.422 -9.922 -15.312 1 93.75 71 MET B C 1
ATOM 1623 O O . MET B 1 71 ? -16.391 -9.547 -15.891 1 93.75 71 MET B O 1
ATOM 1627 N N . PRO B 1 72 ? -18.516 -9.156 -15.234 1 92.5 72 PRO B N 1
ATOM 1628 C CA . PRO B 1 72 ? -18.469 -7.883 -15.953 1 92.5 72 PRO B CA 1
ATOM 1629 C C . PRO B 1 72 ? -17.438 -6.91 -15.375 1 92.5 72 PRO B C 1
ATOM 1631 O O . PRO B 1 72 ? -16.859 -6.102 -16.109 1 92.5 72 PRO B O 1
ATOM 1634 N N . LEU B 1 73 ? -17.203 -6.945 -14.148 1 92.62 73 LEU B N 1
ATOM 1635 C CA . LEU B 1 73 ? -16.219 -6.074 -13.5 1 92.62 73 LEU B CA 1
ATOM 1636 C C . LEU B 1 73 ? -14.797 -6.477 -13.883 1 92.62 73 LEU B C 1
ATOM 1638 O O . LEU B 1 73 ? -13.93 -5.621 -14.039 1 92.62 73 LEU B O 1
ATOM 1642 N N . ARG B 1 74 ? -14.695 -7.707 -14.008 1 93.94 74 ARG B N 1
ATOM 1643 C CA . ARG B 1 74 ? -13.359 -8.242 -14.25 1 93.94 74 ARG B CA 1
ATOM 1644 C C . ARG B 1 74 ? -12.992 -8.172 -15.727 1 93.94 74 ARG B C 1
ATOM 1646 O O . ARG B 1 74 ? -11.836 -8.375 -16.094 1 93.94 74 ARG B O 1
ATOM 1653 N N . LYS B 1 75 ? -13.961 -7.867 -16.562 1 92 75 LYS B N 1
ATOM 1654 C CA . LYS B 1 75 ? -13.688 -7.711 -18 1 92 75 LYS B CA 1
ATOM 1655 C C . LYS B 1 75 ? -12.648 -6.617 -18.234 1 92 75 LYS B C 1
ATOM 1657 O O . LYS B 1 75 ? -11.82 -6.734 -19.141 1 92 75 LYS B O 1
ATOM 1662 N N . ASN B 1 76 ? -12.75 -5.566 -17.422 1 92.94 76 ASN B N 1
ATOM 1663 C CA . ASN B 1 76 ? -11.742 -4.512 -17.438 1 92.94 76 ASN B CA 1
ATOM 1664 C C . ASN B 1 76 ? -10.93 -4.492 -16.141 1 92.94 76 ASN B C 1
ATOM 1666 O O . ASN B 1 76 ? -10.945 -3.5 -15.414 1 92.94 76 ASN B O 1
ATOM 1670 N N . GLY B 1 77 ? -10.203 -5.496 -15.992 1 93 77 GLY B N 1
ATOM 1671 C CA . GLY B 1 77 ? -9.469 -5.695 -14.75 1 93 77 GLY B CA 1
ATOM 1672 C C . GLY B 1 77 ? -8.461 -4.598 -14.469 1 93 77 GLY B C 1
ATOM 1673 O O . GLY B 1 77 ? -8.273 -4.195 -13.312 1 93 77 GLY B O 1
ATOM 1674 N N . HIS B 1 78 ? -7.84 -4.094 -15.555 1 92.25 78 HIS B N 1
ATOM 1675 C CA . HIS B 1 78 ? -6.848 -3.037 -15.398 1 92.25 78 HIS B CA 1
ATOM 1676 C C . HIS B 1 78 ? -7.484 -1.76 -14.859 1 92.25 78 HIS B C 1
ATOM 1678 O O . HIS B 1 78 ? -6.973 -1.157 -13.914 1 92.25 78 HIS B O 1
ATOM 1684 N N . ARG B 1 79 ? -8.539 -1.393 -15.422 1 94.62 79 ARG B N 1
ATOM 1685 C CA . ARG B 1 79 ? -9.25 -0.202 -14.969 1 94.62 79 ARG B CA 1
ATOM 1686 C C . ARG B 1 79 ? -9.734 -0.367 -13.531 1 94.62 79 ARG B C 1
ATOM 1688 O O . ARG B 1 79 ? -9.68 0.577 -12.742 1 94.62 79 ARG B O 1
ATOM 1695 N N . LEU B 1 80 ? -10.273 -1.548 -13.203 1 94.5 80 LEU B N 1
ATOM 1696 C CA . LEU B 1 80 ? -10.742 -1.848 -11.852 1 94.5 80 LEU B CA 1
ATOM 1697 C C . LEU B 1 80 ? -9.602 -1.708 -10.844 1 94.5 80 LEU B C 1
ATOM 1699 O O . LEU B 1 80 ? -9.773 -1.072 -9.805 1 94.5 80 LEU B O 1
ATOM 1703 N N . LEU B 1 81 ? -8.5 -2.223 -11.188 1 93.62 81 LEU B N 1
ATOM 1704 C CA . LEU B 1 81 ? -7.328 -2.191 -10.328 1 93.62 81 LEU B CA 1
ATOM 1705 C C . LEU B 1 81 ? -6.887 -0.757 -10.055 1 93.62 81 LEU B C 1
ATOM 1707 O O . LEU B 1 81 ? -6.711 -0.361 -8.906 1 93.62 81 LEU B O 1
ATOM 1711 N N . VAL B 1 82 ? -6.754 -0.011 -11.094 1 93.06 82 VAL B N 1
ATOM 1712 C CA . VAL B 1 82 ? -6.27 1.36 -10.977 1 93.06 82 VAL B CA 1
ATOM 1713 C C . VAL B 1 82 ? -7.246 2.182 -10.141 1 93.06 82 VAL B C 1
ATOM 1715 O O . VAL B 1 82 ? -6.828 2.971 -9.289 1 93.06 82 VAL B O 1
ATOM 1718 N N . THR B 1 83 ? -8.531 1.953 -10.336 1 95.38 83 THR B N 1
ATOM 1719 C CA . THR B 1 83 ? -9.547 2.705 -9.617 1 95.38 83 THR B CA 1
ATOM 1720 C C . THR B 1 83 ? -9.508 2.379 -8.125 1 95.38 83 THR B C 1
ATOM 1722 O O . THR B 1 83 ? -9.5 3.281 -7.285 1 95.38 83 THR B O 1
ATOM 1725 N N . LEU B 1 84 ? -9.43 1.104 -7.805 1 95.44 84 LEU B N 1
ATOM 1726 C CA . LEU B 1 84 ? -9.438 0.676 -6.41 1 95.44 84 LEU B CA 1
ATOM 1727 C C . LEU B 1 84 ? -8.148 1.096 -5.707 1 95.44 84 LEU B C 1
ATOM 1729 O O . LEU B 1 84 ? -8.18 1.575 -4.574 1 95.44 84 LEU B O 1
ATOM 1733 N N . LEU B 1 85 ? -7.035 0.98 -6.434 1 93 85 LEU B N 1
ATOM 1734 C CA . LEU B 1 85 ? -5.742 1.352 -5.867 1 93 85 LEU B CA 1
ATOM 1735 C C . LEU B 1 85 ? -5.668 2.855 -5.625 1 93 85 LEU B C 1
ATOM 1737 O O . LEU B 1 85 ? -5.191 3.297 -4.578 1 93 85 LEU B O 1
ATOM 1741 N N . LEU B 1 86 ? -6.121 3.562 -6.586 1 95.19 86 LEU B N 1
ATOM 1742 C CA . LEU B 1 86 ? -6.109 5.016 -6.457 1 95.19 86 LEU B CA 1
ATOM 1743 C C . LEU B 1 86 ? -7 5.465 -5.305 1 95.19 86 LEU B C 1
ATOM 1745 O O . LEU B 1 86 ? -6.594 6.301 -4.492 1 95.19 86 LEU B O 1
ATOM 1749 N N . GLY B 1 87 ? -8.219 4.914 -5.258 1 96.5 87 GLY B N 1
ATOM 1750 C CA . GLY B 1 87 ? -9.125 5.234 -4.164 1 96.5 87 GLY B CA 1
ATOM 1751 C C . GLY B 1 87 ? -8.547 4.902 -2.799 1 96.5 87 GLY B C 1
ATOM 1752 O O . GLY B 1 87 ? -8.617 5.715 -1.877 1 96.5 87 GLY B O 1
ATOM 1753 N N . ASN B 1 88 ? -7.949 3.738 -2.688 1 95.25 88 ASN B N 1
ATOM 1754 C CA . ASN B 1 88 ? -7.348 3.309 -1.432 1 95.25 88 ASN B CA 1
ATOM 1755 C C . ASN B 1 88 ? -6.168 4.199 -1.043 1 95.25 88 ASN B C 1
ATOM 1757 O O . ASN B 1 88 ? -6.043 4.598 0.117 1 95.25 88 ASN B O 1
ATOM 1761 N N . THR B 1 89 ? -5.328 4.57 -1.999 1 95 89 THR B N 1
ATOM 1762 C CA . THR B 1 89 ? -4.172 5.414 -1.733 1 95 89 THR B CA 1
ATOM 1763 C C . THR B 1 89 ? -4.609 6.801 -1.261 1 95 89 THR B C 1
ATOM 1765 O O . THR B 1 89 ? -4.027 7.355 -0.326 1 95 89 THR B O 1
ATOM 1768 N N . ILE B 1 90 ? -5.621 7.332 -1.882 1 96.31 90 ILE B N 1
ATOM 1769 C CA . ILE B 1 90 ? -6.129 8.648 -1.504 1 96.31 90 ILE B CA 1
ATOM 1770 C C . ILE B 1 90 ? -6.617 8.617 -0.059 1 96.31 90 ILE B C 1
ATOM 1772 O O . ILE B 1 90 ? -6.289 9.5 0.736 1 96.31 90 ILE B O 1
ATOM 1776 N N . LEU B 1 91 ? -7.383 7.59 0.296 1 96.62 91 LEU B N 1
ATOM 1777 C CA . LEU B 1 91 ? -7.926 7.465 1.645 1 96.62 91 LEU B CA 1
ATOM 1778 C C . LEU B 1 91 ? -6.809 7.289 2.666 1 96.62 91 LEU B C 1
ATOM 1780 O O . LEU B 1 91 ? -6.809 7.949 3.709 1 96.62 91 LEU B O 1
ATOM 1784 N N . ASN B 1 92 ? -5.824 6.508 2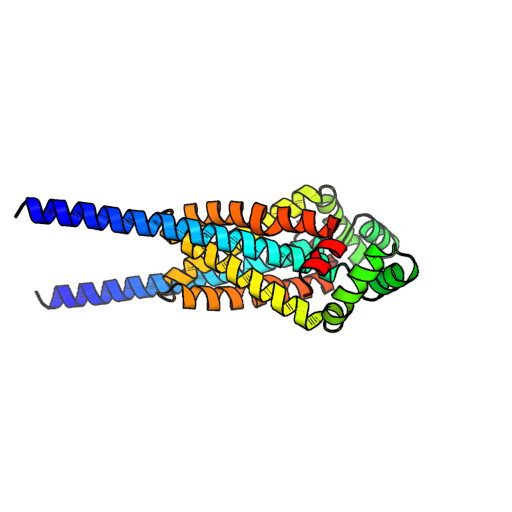.305 1 94.81 92 ASN B N 1
ATOM 1785 C CA . ASN B 1 92 ? -4.711 6.234 3.209 1 94.81 92 ASN B CA 1
ATOM 1786 C C . ASN B 1 92 ? -3.818 7.457 3.387 1 94.81 92 ASN B C 1
ATOM 1788 O O . ASN B 1 92 ? -3.258 7.672 4.461 1 94.81 92 ASN B O 1
ATOM 1792 N N . GLU B 1 93 ? -3.717 8.273 2.365 1 95.5 93 GLU B N 1
ATOM 1793 C CA . GLU B 1 93 ? -2.902 9.477 2.449 1 95.5 93 GLU B CA 1
ATOM 1794 C C . GLU B 1 93 ? -3.609 10.57 3.25 1 95.5 93 GLU B C 1
ATOM 1796 O O . GLU B 1 93 ? -2.961 11.453 3.807 1 95.5 93 GLU B O 1
ATOM 1801 N N . THR B 1 94 ? -4.867 10.5 3.27 1 97.06 94 THR B N 1
ATOM 1802 C CA . THR B 1 94 ? -5.652 11.508 3.979 1 97.06 94 THR B CA 1
ATOM 1803 C C . THR B 1 94 ? -5.586 11.281 5.484 1 97.06 94 THR B C 1
ATOM 1805 O O . THR B 1 94 ? -5.523 12.234 6.258 1 97.06 94 THR B O 1
ATOM 1808 N N . LEU B 1 95 ? -5.504 10.078 5.918 1 97.25 95 LEU B N 1
ATOM 1809 C CA . LEU B 1 95 ? -5.605 9.719 7.328 1 97.25 95 LEU B CA 1
ATOM 1810 C C . LEU B 1 95 ? -4.469 10.344 8.133 1 97.25 95 LEU B C 1
ATOM 1812 O O . LEU B 1 95 ? -4.699 10.961 9.172 1 97.25 95 LEU B O 1
ATOM 1816 N N . PRO B 1 96 ? -3.211 10.234 7.621 1 96.56 96 PRO B N 1
ATOM 1817 C CA . PRO B 1 96 ? -2.131 10.828 8.414 1 96.56 96 PRO B CA 1
ATOM 1818 C C . PRO B 1 96 ? -2.297 12.336 8.602 1 96.56 96 PRO B C 1
ATOM 1820 O O . PRO B 1 96 ? -1.891 12.875 9.633 1 96.56 96 PRO B O 1
ATOM 1823 N N . ILE B 1 97 ? -2.863 12.969 7.629 1 95.38 97 ILE B N 1
ATOM 1824 C CA . ILE B 1 97 ? -3.094 14.406 7.727 1 95.38 97 ILE B CA 1
ATOM 1825 C C . ILE B 1 97 ? -4.16 14.688 8.781 1 95.38 97 ILE B C 1
ATOM 1827 O O . ILE B 1 97 ? -4.008 15.594 9.594 1 95.38 97 ILE B O 1
ATOM 1831 N N . VAL B 1 98 ? -5.215 13.961 8.797 1 95.38 98 VAL B N 1
ATOM 1832 C CA . VAL B 1 98 ? -6.266 14.102 9.797 1 95.38 98 VAL B CA 1
ATOM 1833 C C . VAL B 1 98 ? -5.699 13.812 11.188 1 95.38 98 VAL B C 1
ATOM 1835 O O . VAL B 1 98 ? -5.938 14.57 12.125 1 95.38 98 VAL B O 1
ATOM 1838 N N . PHE B 1 99 ? -4.887 12.742 11.32 1 96.06 99 PHE B N 1
ATOM 1839 C CA . PHE B 1 99 ? -4.301 12.359 12.594 1 96.06 99 PHE B CA 1
ATOM 1840 C C . PHE B 1 99 ? -3.336 13.43 13.094 1 96.06 99 PHE B C 1
ATOM 1842 O O . PHE B 1 99 ? -3.213 13.648 14.305 1 96.06 99 PHE B O 1
ATOM 1849 N N . ASP B 1 100 ? -2.666 14.023 12.117 1 94.38 100 ASP B N 1
ATOM 1850 C CA . ASP B 1 100 ? -1.768 15.109 12.508 1 94.38 100 ASP B CA 1
ATOM 1851 C C . ASP B 1 100 ? -2.537 16.25 13.164 1 94.38 100 ASP B C 1
ATOM 1853 O O . ASP B 1 100 ? -2.021 16.922 14.07 1 94.38 100 ASP B O 1
ATOM 1857 N N . SER B 1 101 ? -3.732 16.5 12.773 1 90.5 101 SER B N 1
ATOM 1858 C CA . SER B 1 101 ? -4.566 17.562 13.344 1 90.5 101 SER B CA 1
ATOM 1859 C C . SER B 1 101 ? -5.156 17.125 14.688 1 90.5 101 SER B C 1
ATOM 1861 O O . SER B 1 101 ? -5.48 17.969 15.523 1 90.5 101 SER B O 1
ATOM 1863 N N . ILE B 1 102 ? -5.27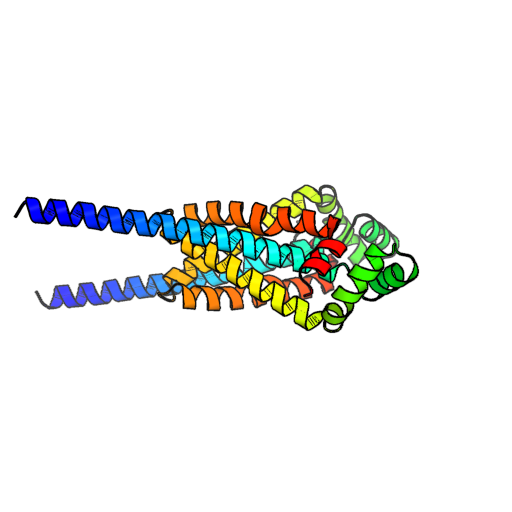3 15.836 14.891 1 91.94 102 ILE B N 1
ATOM 1864 C CA . ILE B 1 102 ? -5.855 15.297 16.125 1 91.94 102 ILE B CA 1
ATOM 1865 C C . ILE B 1 102 ? -4.781 15.203 17.203 1 91.94 102 ILE B C 1
ATOM 1867 O O . ILE B 1 102 ? -4.992 15.633 18.328 1 91.94 102 ILE B O 1
ATOM 1871 N N . PHE B 1 103 ? -3.652 14.539 16.969 1 89.06 103 PHE B N 1
ATOM 1872 C CA . PHE B 1 103 ? -2.641 14.188 17.969 1 89.06 103 PHE B CA 1
ATOM 1873 C C . PHE B 1 103 ? -1.602 15.297 18.094 1 89.06 103 PHE B C 1
ATOM 1875 O O . PHE B 1 103 ? -0.796 15.297 19.031 1 89.06 103 PHE B O 1
ATOM 1882 N N . GLU B 1 104 ? -1.77 16.438 17.656 1 80.56 104 GLU B N 1
ATOM 1883 C CA . GLU B 1 104 ? -0.861 17.578 17.688 1 80.56 104 GLU B CA 1
ATOM 1884 C C . GLU B 1 104 ? 0.594 17.125 17.594 1 80.56 104 GLU B C 1
ATOM 1886 O O . GLU B 1 104 ? 1.381 17.328 18.516 1 80.56 104 GLU B O 1
ATOM 1891 N N . GLY B 1 105 ? 1.091 16.609 16.578 1 84.44 105 GLY B N 1
ATOM 1892 C CA . GLY B 1 105 ? 2.467 16.219 16.312 1 84.44 105 GLY B CA 1
ATOM 1893 C C . GLY B 1 105 ? 2.605 15.25 15.164 1 84.44 105 GLY B C 1
ATOM 1894 O O . GLY B 1 105 ? 1.88 14.25 15.094 1 84.44 105 GLY B O 1
ATOM 1895 N N . GLY B 1 106 ? 3.611 15.508 14.453 1 89.44 106 GLY B N 1
ATOM 1896 C CA . GLY B 1 106 ? 3.844 14.711 13.258 1 89.44 106 GLY B CA 1
ATOM 1897 C C . GLY B 1 106 ? 4.227 13.273 13.562 1 89.44 106 GLY B C 1
ATOM 1898 O O . GLY B 1 106 ? 3.725 12.344 12.93 1 89.44 106 GLY B O 1
ATOM 1899 N N . VAL B 1 107 ? 5.004 13.039 14.656 1 94.38 107 VAL B N 1
ATOM 1900 C CA . VAL B 1 107 ? 5.508 11.703 14.969 1 94.38 107 VAL B CA 1
ATOM 1901 C C . VAL B 1 107 ? 4.371 10.828 15.5 1 94.38 107 VAL B C 1
ATOM 1903 O O . VAL B 1 107 ? 4.207 9.688 15.07 1 94.38 107 VAL B O 1
ATOM 1906 N N . LYS B 1 108 ? 3.561 11.391 16.391 1 95.38 108 LYS B N 1
ATOM 1907 C CA . LYS B 1 108 ? 2.418 10.648 16.922 1 95.38 108 LYS B CA 1
ATOM 1908 C C . LYS B 1 108 ? 1.417 10.32 15.828 1 95.38 108 LYS B C 1
ATOM 1910 O O . LYS B 1 108 ? 0.854 9.227 15.797 1 95.38 108 LYS B O 1
ATOM 1915 N N . ALA B 1 109 ? 1.259 11.258 14.961 1 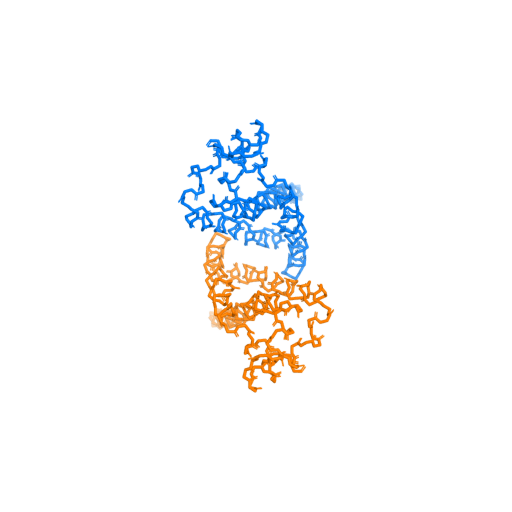95.5 109 ALA B N 1
ATOM 1916 C CA . ALA B 1 109 ? 0.34 11.055 13.844 1 95.5 109 ALA B CA 1
ATOM 1917 C C . ALA B 1 109 ? 0.815 9.922 12.938 1 95.5 109 ALA B C 1
ATOM 1919 O O . ALA B 1 109 ? 0.014 9.102 12.492 1 95.5 109 ALA B O 1
ATOM 1920 N N . VAL B 1 110 ? 2.113 9.883 12.719 1 96.56 110 VAL B N 1
ATOM 1921 C CA . VAL B 1 110 ? 2.697 8.859 11.852 1 96.56 110 VAL B CA 1
ATOM 1922 C C . VAL B 1 110 ? 2.539 7.484 12.492 1 96.56 110 VAL B C 1
ATOM 1924 O O . VAL B 1 110 ? 2.109 6.531 11.836 1 96.56 110 VAL B O 1
ATOM 1927 N N . ILE B 1 111 ? 2.83 7.348 13.742 1 96.62 111 ILE B N 1
ATOM 1928 C CA . ILE B 1 111 ? 2.762 6.07 14.445 1 96.62 111 ILE B CA 1
ATOM 1929 C C . ILE B 1 111 ? 1.319 5.574 14.469 1 96.62 111 ILE B C 1
ATOM 1931 O O . ILE B 1 111 ? 1.044 4.426 14.109 1 96.62 111 ILE B O 1
ATOM 1935 N N . MET B 1 112 ? 0.447 6.461 14.836 1 96.25 112 MET B N 1
ATOM 1936 C CA . MET B 1 112 ? -0.952 6.059 14.961 1 96.25 112 MET B CA 1
ATOM 1937 C C . MET B 1 112 ? -1.54 5.711 13.594 1 96.25 112 MET B C 1
ATOM 1939 O O . MET B 1 112 ? -2.238 4.703 13.453 1 96.25 112 MET B O 1
ATOM 1943 N N . SER B 1 113 ? -1.278 6.59 12.664 1 96 113 SER B N 1
ATOM 1944 C CA . SER B 1 113 ? -1.816 6.305 11.336 1 96 113 SER B CA 1
ATOM 1945 C C . SER B 1 113 ? -1.243 5.004 10.773 1 96 113 SER B C 1
ATOM 1947 O O . SER B 1 113 ? -1.961 4.227 10.148 1 96 113 SER B O 1
ATOM 1949 N N . THR B 1 114 ? 0.052 4.75 11 1 96.38 114 THR B N 1
ATOM 1950 C CA . THR B 1 114 ? 0.689 3.525 10.531 1 96.38 114 THR B CA 1
ATOM 1951 C C . THR B 1 114 ? 0.012 2.297 11.133 1 96.38 114 THR B C 1
ATOM 1953 O O . THR B 1 114 ? -0.354 1.367 10.414 1 96.38 114 THR B O 1
ATOM 1956 N N . VAL B 1 115 ? -0.208 2.324 12.352 1 96.38 115 VAL B N 1
ATOM 1957 C CA . VAL B 1 115 ? -0.824 1.195 13.039 1 96.38 115 VAL B CA 1
ATOM 1958 C C . VAL B 1 115 ? -2.238 0.974 12.508 1 96.38 115 VAL B C 1
ATOM 1960 O O . VAL B 1 115 ? -2.605 -0.149 12.148 1 96.38 115 VAL B O 1
ATOM 1963 N N . PHE B 1 116 ? -2.996 2.029 12.422 1 96.19 116 PHE B N 1
ATOM 1964 C CA . PHE B 1 116 ? -4.387 1.929 11.992 1 96.19 116 PHE B CA 1
ATOM 1965 C C . PHE B 1 116 ? -4.473 1.496 10.531 1 96.19 116 PHE B C 1
ATOM 1967 O O . PHE B 1 116 ? -5.262 0.614 10.188 1 96.19 116 PHE B O 1
ATOM 1974 N N . ILE B 1 117 ? -3.639 2.074 9.703 1 95.44 117 ILE B N 1
ATOM 1975 C CA . ILE B 1 117 ? -3.703 1.755 8.281 1 95.44 117 ILE B CA 1
ATOM 1976 C C . ILE B 1 117 ? -3.221 0.325 8.055 1 95.44 117 ILE B C 1
ATOM 1978 O O . ILE B 1 117 ? -3.855 -0.442 7.324 1 95.44 117 ILE B O 1
ATOM 1982 N N . LEU B 1 118 ? -2.117 -0.015 8.641 1 94.25 118 LEU B N 1
ATOM 1983 C CA . LEU B 1 118 ? -1.556 -1.343 8.414 1 94.25 118 LEU B CA 1
ATOM 1984 C C . LEU B 1 118 ? -2.521 -2.428 8.883 1 94.25 118 LEU B C 1
ATOM 1986 O O . LEU B 1 118 ? -2.795 -3.379 8.148 1 94.25 118 LEU B O 1
ATOM 1990 N N . LEU B 1 119 ? -3.09 -2.287 10.008 1 95.19 119 LEU B N 1
ATOM 1991 C CA . LEU B 1 119 ? -3.934 -3.322 10.594 1 95.19 119 LEU B CA 1
ATOM 1992 C C . LEU B 1 119 ? -5.332 -3.291 9.984 1 95.19 119 LEU B C 1
ATOM 1994 O O . LEU B 1 119 ? -5.805 -4.293 9.438 1 95.19 119 LEU B O 1
ATOM 1998 N N . PHE B 1 120 ? -5.949 -2.096 9.945 1 95 120 PHE B N 1
ATOM 1999 C CA . PHE B 1 120 ? -7.367 -2.016 9.617 1 95 120 PHE B CA 1
ATOM 2000 C C . PHE B 1 120 ? -7.562 -1.555 8.18 1 95 120 PHE B C 1
ATOM 2002 O O . PHE B 1 120 ? -8.641 -1.725 7.609 1 95 120 PHE B O 1
ATOM 2009 N N . GLY B 1 121 ? -6.531 -0.947 7.672 1 91.75 121 GLY B N 1
ATOM 2010 C CA . GLY B 1 121 ? -6.633 -0.433 6.312 1 91.75 121 GLY B CA 1
ATOM 2011 C C . GLY B 1 121 ? -6.051 -1.372 5.273 1 91.75 121 GLY B C 1
ATOM 2012 O O . GLY B 1 121 ? -6.289 -1.205 4.078 1 91.75 121 GLY B O 1
ATOM 2013 N N . GLU B 1 122 ? -5.234 -2.355 5.758 1 91.44 122 GLU B N 1
ATOM 2014 C CA . GLU B 1 122 ? -4.527 -3.189 4.793 1 91.44 122 GLU B CA 1
ATOM 2015 C C . GLU B 1 122 ? -4.578 -4.66 5.191 1 91.44 122 GLU B C 1
ATOM 2017 O O . GLU B 1 122 ? -5.402 -5.418 4.684 1 91.44 122 GLU B O 1
ATOM 2022 N N . VAL B 1 123 ? -3.971 -5.102 6.238 1 92.25 123 VAL B N 1
ATOM 2023 C CA . VAL B 1 123 ? -3.68 -6.496 6.555 1 92.25 123 VAL B CA 1
ATOM 2024 C C . VAL B 1 123 ? -4.977 -7.234 6.875 1 92.25 123 VAL B C 1
ATOM 2026 O O . VAL B 1 123 ? -5.266 -8.281 6.289 1 92.25 123 VAL B O 1
ATOM 2029 N N . ILE B 1 124 ? -5.754 -6.711 7.715 1 95.38 124 ILE B N 1
ATOM 2030 C CA . ILE B 1 124 ? -6.965 -7.398 8.148 1 95.38 124 ILE B CA 1
ATOM 2031 C C . ILE B 1 124 ? -7.965 -7.469 6.996 1 95.38 124 ILE B C 1
ATOM 2033 O O . ILE B 1 124 ? -8.43 -8.555 6.637 1 95.38 124 ILE B O 1
ATOM 2037 N N . PRO B 1 125 ? -8.234 -6.375 6.418 1 94.94 125 PRO B N 1
ATOM 2038 C CA . PRO B 1 125 ? -9.172 -6.438 5.297 1 94.94 125 PRO B CA 1
ATOM 2039 C C . PRO B 1 125 ? -8.695 -7.359 4.176 1 94.94 125 PRO B C 1
ATOM 2041 O O . PRO B 1 125 ? -9.484 -8.125 3.621 1 94.94 125 PRO B O 1
ATOM 2044 N N . GLN B 1 126 ? -7.445 -7.316 3.879 1 92.38 126 GLN B N 1
ATOM 2045 C CA . GLN B 1 126 ? -6.902 -8.18 2.834 1 92.38 126 GLN B CA 1
ATOM 2046 C C . GLN B 1 126 ? -7.051 -9.648 3.201 1 92.38 126 GLN B C 1
ATOM 2048 O O . GLN B 1 126 ? -7.438 -10.469 2.365 1 92.38 126 GLN B O 1
ATOM 2053 N N . SER B 1 127 ? -6.742 -9.992 4.371 1 93.62 127 SER B N 1
ATOM 2054 C CA . SER B 1 127 ? -6.844 -11.383 4.82 1 93.62 127 SER B CA 1
ATOM 2055 C C . SER B 1 127 ? -8.273 -11.898 4.711 1 93.62 127 SER B C 1
ATOM 2057 O O . SER B 1 127 ? -8.5 -13.039 4.305 1 93.62 127 SER B O 1
ATOM 2059 N N . VAL B 1 128 ? -9.188 -11.109 5 1 94.69 128 VAL B N 1
ATOM 2060 C CA . VAL B 1 128 ? -10.594 -11.5 4.961 1 94.69 128 VAL B CA 1
ATOM 2061 C C . VAL B 1 128 ? -11.055 -11.648 3.512 1 94.69 128 VAL B C 1
ATOM 2063 O O . VAL B 1 128 ? -11.719 -12.625 3.164 1 94.69 128 VAL B O 1
ATOM 2066 N N . CYS B 1 129 ? -10.68 -10.797 2.682 1 93.69 129 CYS B N 1
ATOM 2067 C CA . CYS B 1 129 ? -11.164 -10.797 1.303 1 93.69 129 CYS B CA 1
ATOM 2068 C C . CYS B 1 129 ? -10.469 -11.883 0.488 1 93.69 129 CYS B C 1
ATOM 2070 O O . CYS B 1 129 ? -11.039 -12.391 -0.483 1 93.69 129 CYS B O 1
ATOM 2072 N N . VAL B 1 130 ? -9.188 -12.188 0.88 1 89.94 130 VAL B N 1
ATOM 2073 C CA . VAL B 1 130 ? -8.516 -13.297 0.213 1 89.94 130 VAL B CA 1
ATOM 2074 C C . VAL B 1 130 ? -9.297 -14.594 0.445 1 89.94 130 VAL B C 1
ATOM 2076 O O . VAL B 1 130 ? -9.43 -15.414 -0.464 1 89.94 130 VAL B O 1
ATOM 2079 N N . ARG B 1 131 ? -9.891 -14.742 1.562 1 92.56 131 ARG B N 1
ATOM 2080 C CA . ARG B 1 131 ? -10.594 -15.969 1.945 1 92.56 131 ARG B CA 1
ATOM 2081 C C . ARG B 1 131 ? -12.016 -15.977 1.394 1 92.56 131 ARG B C 1
ATOM 2083 O O . ARG B 1 131 ? -12.516 -17.016 0.971 1 92.56 131 ARG B O 1
ATOM 2090 N N . TYR B 1 132 ? -12.57 -14.82 1.278 1 94.75 132 TYR B N 1
ATOM 2091 C CA . TYR B 1 132 ? -13.977 -14.742 0.899 1 94.75 132 TYR B CA 1
ATOM 2092 C C . TYR B 1 132 ? -14.172 -13.844 -0.314 1 94.75 132 TYR B C 1
ATOM 2094 O O . TYR B 1 132 ? -15.18 -13.148 -0.426 1 94.75 132 TYR B O 1
ATOM 2102 N N . GLY B 1 133 ? -13.18 -13.859 -1.159 1 92.94 133 GLY B N 1
ATOM 2103 C CA . GLY B 1 133 ? -13.125 -12.945 -2.289 1 92.94 133 GLY B CA 1
ATOM 2104 C C . GLY B 1 133 ? -14.336 -13.039 -3.197 1 92.94 133 GLY B C 1
ATOM 2105 O O . GLY B 1 133 ? -14.883 -12.023 -3.621 1 92.94 133 GLY B O 1
ATOM 2106 N N . LEU B 1 134 ? -14.789 -14.273 -3.473 1 94.06 134 LEU B N 1
ATOM 2107 C CA . LEU B 1 134 ? -15.906 -14.484 -4.387 1 94.06 134 LEU B CA 1
ATOM 2108 C C . LEU B 1 134 ? -17.188 -13.883 -3.83 1 94.06 134 LEU B C 1
ATOM 2110 O O . LEU B 1 134 ? -17.891 -13.141 -4.527 1 94.06 134 LEU B O 1
ATOM 2114 N N . ALA B 1 135 ? -17.438 -14.148 -2.637 1 95.19 135 ALA B N 1
ATOM 2115 C CA . ALA B 1 135 ? -18.656 -13.672 -2.004 1 95.19 135 ALA B CA 1
ATOM 2116 C C . ALA B 1 135 ? -18.641 -12.156 -1.824 1 95.19 135 ALA B C 1
ATOM 2118 O O . ALA B 1 135 ? -19.625 -11.477 -2.135 1 95.19 135 ALA B O 1
ATOM 2119 N N . ILE B 1 136 ? -17.609 -11.672 -1.379 1 94.56 136 ILE B N 1
ATOM 2120 C CA . ILE B 1 136 ? -17.484 -10.242 -1.106 1 94.56 136 ILE B CA 1
ATOM 2121 C C . ILE B 1 136 ? -17.484 -9.469 -2.42 1 94.56 136 ILE B C 1
ATOM 2123 O O . ILE B 1 136 ? -18.156 -8.43 -2.535 1 94.56 136 ILE B O 1
ATOM 2127 N N . GLY B 1 137 ? -16.703 -9.914 -3.359 1 92.81 137 GLY B N 1
ATOM 2128 C CA . GLY B 1 137 ? -16.703 -9.305 -4.68 1 92.81 137 GLY B CA 1
ATOM 2129 C C . GLY B 1 137 ? -18.094 -9.242 -5.293 1 92.81 137 GLY B C 1
ATOM 2130 O O . GLY B 1 137 ? -18.484 -8.211 -5.844 1 92.81 137 GLY B O 1
ATOM 2131 N N . ALA B 1 138 ? -18.797 -10.328 -5.16 1 94.12 138 ALA B N 1
ATOM 2132 C CA . ALA B 1 138 ? -20.156 -10.383 -5.715 1 94.12 138 ALA B CA 1
ATOM 2133 C C . ALA B 1 138 ? -21.078 -9.391 -5.02 1 94.12 138 ALA B C 1
ATOM 2135 O O . ALA B 1 138 ? -21.922 -8.758 -5.664 1 94.12 138 ALA B O 1
ATOM 2136 N N . PHE B 1 139 ? -20.875 -9.281 -3.783 1 94.19 139 PHE B N 1
ATOM 2137 C CA . PHE B 1 139 ? -21.703 -8.367 -3 1 94.19 139 PHE B CA 1
ATOM 2138 C C . PHE B 1 139 ? -21.516 -6.93 -3.471 1 94.19 139 PHE B C 1
ATOM 2140 O O . PHE B 1 139 ? -22.484 -6.176 -3.58 1 94.19 139 PHE B O 1
ATOM 2147 N N . PHE B 1 140 ? -20.328 -6.57 -3.828 1 90.69 140 PHE B N 1
ATOM 2148 C CA . PHE B 1 140 ? -20.016 -5.184 -4.168 1 90.69 140 PHE B CA 1
ATOM 2149 C C . PHE B 1 140 ? -20.109 -4.965 -5.672 1 90.69 140 PHE B C 1
ATOM 2151 O O . PHE B 1 140 ? -19.906 -3.846 -6.152 1 90.69 140 PHE B O 1
ATOM 2158 N N . SER B 1 141 ? -20.25 -5.984 -6.523 1 85.31 141 SER B N 1
ATOM 2159 C CA . SER B 1 141 ? -20.422 -5.871 -7.969 1 85.31 141 SER B CA 1
ATOM 2160 C C . SER B 1 141 ? -21.844 -5.445 -8.328 1 85.31 141 SER B C 1
ATOM 2162 O O . SER B 1 141 ? -22.156 -5.277 -9.5 1 85.31 141 SER B O 1
ATOM 2164 N N . VAL B 1 142 ? -22.562 -4.723 -7.672 1 65.25 142 VAL B N 1
ATOM 2165 C CA . VAL B 1 142 ? -23.938 -4.348 -7.973 1 65.25 142 VAL B CA 1
ATOM 2166 C C . VAL B 1 142 ? -24.094 -4.113 -9.469 1 65.25 142 VAL B C 1
ATOM 2168 O O . VAL B 1 142 ? -23.219 -3.533 -10.109 1 65.25 142 VAL B O 1
#